Protein AF-W4RV53-F1 (afdb_monomer_lite)

pLDDT: mean 84.3, std 12.32, range [31.42, 97.44]

Radius of gyration: 18.22 Å; chains: 1; bounding box: 47×34×61 Å

InterPro domains:
  IPR035985 Ubiquitin-activating enzyme-like [SSF69572] (2-132)

Sequence (228 aa):
MARILTDKGTKKIYMYDFDRLSAENLGHHELSFNSLGLLKKQQLKLELFYRSINTSFYEKDEKSDLEVAEKSDILVVTVGNNQAFDRHAFETLKEYKKPIIWAWLSPNSILQEIVISTPQSGCLNCYYIKSKEDQELKQVHQTADKEIESYPIVNRDLCGNPHVVSQWERVVFLATQIVSILANYSKNKRFKFDYVNYYWGMDDIIPTAHVGFLDQHSSCFCRGVHHE

Structure (mmCIF, N/CA/C/O backbone):
data_AF-W4RV53-F1
#
_entry.id   AF-W4RV53-F1
#
loop_
_atom_site.group_PDB
_atom_site.id
_atom_site.type_symbol
_atom_site.label_atom_id
_atom_site.label_alt_id
_atom_site.label_comp_id
_atom_site.label_asym_id
_atom_site.label_entity_id
_atom_site.label_seq_id
_atom_site.pdbx_PDB_ins_code
_atom_site.Cartn_x
_atom_site.Cartn_y
_atom_site.Cartn_z
_atom_site.occupancy
_atom_site.B_iso_or_equiv
_atom_site.auth_seq_id
_atom_site.auth_comp_id
_atom_site.auth_asym_id
_atom_site.auth_atom_id
_atom_site.pdbx_PDB_model_num
ATOM 1 N N . MET A 1 1 ? -6.975 -3.304 -5.497 1.00 88.00 1 MET A N 1
ATOM 2 C CA . MET A 1 1 ? -7.539 -3.406 -4.127 1.00 88.00 1 MET A CA 1
ATOM 3 C C . MET A 1 1 ? -9.046 -3.151 -4.072 1.00 88.00 1 MET A C 1
ATOM 5 O O . MET A 1 1 ? -9.762 -4.067 -3.691 1.00 88.00 1 MET A O 1
ATOM 9 N N . ALA A 1 2 ? -9.542 -1.967 -4.467 1.00 87.44 2 ALA A N 1
ATOM 10 C CA . ALA A 1 2 ? -10.966 -1.601 -4.351 1.00 87.44 2 ALA A CA 1
ATOM 11 C C . ALA A 1 2 ? -11.929 -2.646 -4.951 1.00 87.44 2 ALA A C 1
ATOM 13 O O . ALA A 1 2 ? -12.878 -3.057 -4.296 1.00 87.44 2 ALA A O 1
ATOM 14 N N . ARG A 1 3 ? -11.602 -3.180 -6.134 1.00 87.06 3 ARG A N 1
ATOM 15 C CA . ARG A 1 3 ? -12.317 -4.298 -6.775 1.00 87.06 3 ARG A CA 1
ATOM 16 C C . ARG A 1 3 ? -12.506 -5.512 -5.863 1.00 87.06 3 ARG A C 1
ATOM 18 O O . ARG A 1 3 ? -13.615 -6.001 -5.704 1.00 87.06 3 ARG A O 1
ATOM 25 N N . ILE A 1 4 ? -11.428 -5.962 -5.220 1.00 89.62 4 ILE A N 1
ATOM 26 C CA . ILE A 1 4 ? -11.444 -7.126 -4.323 1.00 89.62 4 ILE A CA 1
ATOM 27 C C . ILE A 1 4 ? -12.284 -6.817 -3.072 1.00 89.62 4 ILE A C 1
ATOM 29 O O . ILE A 1 4 ? -13.038 -7.670 -2.614 1.00 89.62 4 ILE A O 1
ATOM 33 N N . LEU A 1 5 ? -12.194 -5.596 -2.531 1.00 87.69 5 LEU A N 1
ATOM 34 C CA . LEU A 1 5 ? -13.025 -5.159 -1.401 1.00 87.69 5 LEU A CA 1
ATOM 35 C C . LEU A 1 5 ? -14.520 -5.168 -1.752 1.00 87.69 5 LEU A C 1
ATOM 37 O O . LEU A 1 5 ? -15.326 -5.646 -0.950 1.00 87.69 5 LEU A O 1
ATOM 41 N N . THR A 1 6 ? -14.884 -4.683 -2.940 1.00 84.94 6 THR A N 1
ATOM 42 C CA . THR A 1 6 ? -16.256 -4.727 -3.466 1.00 84.94 6 THR A CA 1
ATOM 43 C C . THR A 1 6 ? -16.750 -6.164 -3.625 1.00 84.94 6 THR A C 1
ATOM 45 O O . THR A 1 6 ? -17.824 -6.492 -3.119 1.00 84.94 6 THR A O 1
ATOM 48 N N . ASP A 1 7 ? -15.948 -7.044 -4.233 1.00 84.44 7 ASP A N 1
ATOM 49 C CA . ASP A 1 7 ? -16.285 -8.465 -4.410 1.00 84.44 7 ASP A CA 1
ATOM 50 C C . ASP A 1 7 ? -16.455 -9.193 -3.056 1.00 84.44 7 ASP A C 1
ATOM 52 O O . ASP A 1 7 ? -17.236 -10.136 -2.935 1.00 84.44 7 ASP A O 1
ATOM 56 N N . LYS A 1 8 ? -15.758 -8.744 -2.000 1.00 82.81 8 LYS A N 1
ATOM 57 C CA . LYS A 1 8 ? -15.905 -9.252 -0.621 1.00 82.81 8 LYS A CA 1
ATOM 58 C C . LYS A 1 8 ? -17.095 -8.661 0.146 1.00 82.81 8 LYS A C 1
ATOM 60 O O . LYS A 1 8 ? -17.278 -9.007 1.313 1.00 82.81 8 LYS A O 1
ATOM 65 N N . GLY A 1 9 ? -17.901 -7.799 -0.474 1.00 79.75 9 GLY A N 1
ATOM 66 C CA . GLY A 1 9 ? -19.078 -7.200 0.160 1.00 79.75 9 GLY A CA 1
ATOM 67 C C . GLY A 1 9 ? -18.731 -6.132 1.200 1.00 79.75 9 GLY A C 1
ATOM 68 O O . GLY A 1 9 ? -19.411 -6.009 2.220 1.00 79.75 9 GLY A O 1
ATOM 69 N N . THR A 1 10 ? -17.656 -5.369 0.975 1.00 82.50 10 THR A N 1
ATOM 70 C CA . THR A 1 10 ? -17.310 -4.228 1.835 1.00 82.50 10 THR A CA 1
ATOM 71 C C . THR A 1 10 ? -18.439 -3.198 1.793 1.00 82.50 10 THR A C 1
ATOM 73 O O . THR A 1 10 ? -18.855 -2.777 0.718 1.00 82.50 10 THR A O 1
ATOM 76 N N . LYS A 1 11 ? -18.940 -2.786 2.967 1.00 79.44 11 LYS A N 1
ATOM 77 C CA . LYS A 1 11 ? -20.136 -1.929 3.080 1.00 79.44 11 LYS A CA 1
ATOM 78 C C . LYS A 1 11 ? -19.962 -0.550 2.449 1.00 79.44 11 LYS A C 1
ATOM 80 O O . LYS A 1 11 ? -20.917 -0.011 1.910 1.00 79.44 11 LYS A O 1
ATOM 85 N N . LYS A 1 12 ? -18.791 0.063 2.621 1.00 84.00 12 LYS A N 1
ATOM 86 C CA . LYS A 1 12 ? -18.468 1.399 2.109 1.00 84.00 12 LYS A CA 1
ATOM 87 C C . LYS A 1 12 ? -16.981 1.475 1.813 1.00 84.00 12 LYS A C 1
ATOM 89 O O . LYS A 1 12 ? -16.176 1.011 2.617 1.00 84.00 12 LYS A O 1
ATOM 94 N N . ILE A 1 13 ? -16.648 2.070 0.679 1.00 85.50 13 ILE A N 1
ATOM 95 C CA . ILE A 1 13 ? -15.281 2.400 0.291 1.00 85.50 13 ILE A CA 1
ATOM 96 C C . ILE A 1 13 ? -15.303 3.891 -0.030 1.00 85.50 13 ILE A C 1
ATOM 98 O O . ILE A 1 13 ? -16.132 4.335 -0.822 1.00 85.50 13 ILE A O 1
ATOM 102 N N . TYR A 1 14 ? -14.431 4.648 0.625 1.00 86.88 14 TYR A N 1
ATOM 103 C CA . TYR A 1 14 ? -14.182 6.050 0.314 1.00 86.88 14 TYR A CA 1
ATOM 104 C C . TYR A 1 14 ? -12.823 6.112 -0.372 1.00 86.88 14 TYR A C 1
ATOM 106 O O . TYR A 1 14 ? -11.847 5.611 0.187 1.00 86.88 14 TYR A O 1
ATOM 114 N N . MET A 1 15 ? -12.756 6.672 -1.577 1.00 85.50 15 MET A N 1
ATOM 115 C CA . MET A 1 15 ? -11.497 6.840 -2.294 1.00 85.50 15 MET A CA 1
ATOM 116 C C . MET A 1 15 ? -11.246 8.313 -2.584 1.00 85.50 15 MET A C 1
ATOM 118 O O . MET A 1 15 ? -12.154 9.080 -2.907 1.00 85.50 15 MET A O 1
ATOM 122 N N . TYR A 1 16 ? -9.976 8.685 -2.520 1.00 86.19 16 TYR A N 1
ATOM 123 C CA . TYR A 1 16 ? -9.487 9.944 -3.044 1.00 86.19 16 TYR A CA 1
ATOM 124 C C . TYR A 1 16 ? -8.242 9.662 -3.877 1.00 86.19 16 TYR A C 1
ATOM 126 O O . TYR A 1 16 ? -7.337 8.955 -3.447 1.00 86.19 16 TYR A O 1
ATOM 134 N N . ASP A 1 17 ? -8.258 10.173 -5.101 1.00 85.44 17 ASP A N 1
ATOM 135 C CA . ASP A 1 17 ? -7.147 10.146 -6.041 1.00 85.44 17 ASP A CA 1
ATOM 136 C C . ASP A 1 17 ? -7.365 11.322 -7.001 1.00 85.44 17 ASP A C 1
ATOM 138 O O . ASP A 1 17 ? -8.452 11.471 -7.581 1.00 85.44 17 ASP A O 1
ATOM 142 N N . PHE A 1 18 ? -6.375 12.204 -7.105 1.00 86.50 18 PHE A N 1
ATOM 143 C CA . PHE A 1 18 ? -6.425 13.357 -8.004 1.00 86.50 18 PHE A CA 1
ATOM 144 C C . PHE A 1 18 ? -5.793 13.057 -9.369 1.00 86.50 18 PHE A C 1
ATOM 146 O O . PHE A 1 18 ? -5.954 13.857 -10.297 1.00 86.50 18 PHE A O 1
ATOM 153 N N . ASP A 1 19 ? -5.116 11.916 -9.518 1.00 87.50 19 ASP A N 1
ATOM 154 C CA . ASP A 1 19 ? -4.424 11.555 -10.742 1.00 87.50 19 ASP A CA 1
ATOM 155 C C . ASP A 1 19 ? -5.397 11.166 -11.857 1.00 87.50 19 ASP A C 1
ATOM 157 O O . ASP A 1 19 ? -6.475 10.579 -11.676 1.00 87.50 19 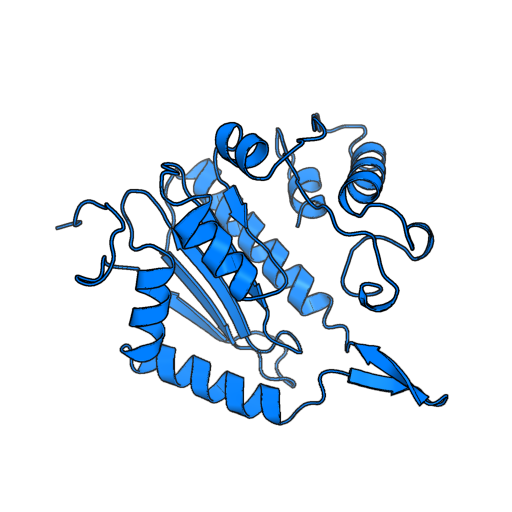ASP A O 1
ATOM 161 N N . ARG A 1 20 ? -4.958 11.463 -13.078 1.00 90.44 20 ARG A N 1
ATOM 162 C CA . ARG A 1 20 ? -5.554 10.940 -14.306 1.00 90.44 20 ARG A CA 1
ATOM 163 C C . ARG A 1 20 ? -4.811 9.685 -14.730 1.00 90.44 20 ARG A C 1
ATOM 165 O O . ARG A 1 20 ? -3.615 9.560 -14.478 1.00 90.44 20 ARG A O 1
ATOM 172 N N . LEU A 1 21 ? -5.505 8.757 -15.380 1.00 88.69 21 LEU A N 1
ATOM 173 C CA . LEU A 1 21 ? -4.850 7.579 -15.937 1.00 88.69 21 LEU A CA 1
ATOM 174 C C . LEU A 1 21 ? -3.910 8.010 -17.069 1.00 88.69 21 LEU A C 1
ATOM 176 O O . LEU A 1 21 ? -4.363 8.572 -18.069 1.00 88.69 21 LEU A O 1
ATOM 180 N N . SER A 1 22 ? -2.615 7.749 -16.909 1.00 87.12 22 SER A N 1
ATOM 181 C CA . SER A 1 22 ? -1.608 7.949 -17.952 1.00 87.12 22 SER A CA 1
ATOM 182 C C . SER A 1 22 ? -1.286 6.633 -18.666 1.00 87.12 22 SER A C 1
ATOM 184 O O . SER A 1 22 ? -1.605 5.549 -18.175 1.00 87.12 22 SER A O 1
ATOM 186 N N . ALA A 1 23 ? -0.634 6.717 -19.829 1.00 81.88 23 ALA A N 1
ATOM 187 C CA . ALA A 1 23 ? -0.186 5.535 -20.569 1.00 81.88 23 ALA A CA 1
ATOM 188 C C . ALA A 1 23 ? 0.784 4.666 -19.748 1.00 81.88 23 ALA A C 1
ATOM 190 O O . ALA A 1 23 ? 0.700 3.445 -19.793 1.00 81.88 23 ALA A O 1
ATOM 191 N N . GLU A 1 24 ? 1.630 5.293 -18.928 1.00 76.56 24 GLU A N 1
ATOM 192 C CA . GLU A 1 24 ? 2.574 4.621 -18.022 1.00 76.56 24 GLU A CA 1
ATOM 193 C C . GLU A 1 24 ? 1.875 3.788 -16.936 1.00 76.56 24 GLU A C 1
ATOM 195 O O . GLU A 1 24 ? 2.479 2.914 -16.324 1.00 76.56 24 GLU A O 1
ATOM 200 N N . ASN A 1 25 ? 0.595 4.055 -16.669 1.00 76.94 25 ASN A N 1
ATOM 201 C CA . ASN A 1 25 ? -0.194 3.314 -15.691 1.00 76.94 25 ASN A CA 1
ATOM 202 C C . ASN A 1 25 ? -0.917 2.100 -16.296 1.00 76.94 25 ASN A C 1
ATOM 204 O O . ASN A 1 25 ? -1.478 1.291 -15.548 1.00 76.94 25 ASN A O 1
ATOM 208 N N . LEU A 1 26 ? -0.933 1.962 -17.626 1.00 76.62 26 LEU A N 1
ATOM 209 C CA . LEU A 1 26 ? -1.563 0.823 -18.286 1.00 76.62 26 LEU A CA 1
ATOM 210 C C . LEU A 1 26 ? -0.814 -0.465 -17.934 1.00 76.62 26 LEU A C 1
ATOM 212 O O . LEU A 1 26 ? 0.410 -0.518 -17.960 1.00 76.62 26 LEU A O 1
ATOM 216 N N . GLY A 1 27 ? -1.561 -1.505 -17.562 1.00 72.06 27 GLY A N 1
ATOM 217 C CA . GLY A 1 27 ? -0.992 -2.767 -17.078 1.00 72.06 27 GLY A CA 1
ATOM 218 C C . GLY A 1 27 ? -0.613 -2.773 -15.592 1.00 72.06 27 GLY A C 1
ATOM 219 O O . GLY A 1 27 ? -0.317 -3.840 -15.067 1.00 72.06 27 GLY A O 1
ATOM 220 N N . HIS A 1 28 ? -0.669 -1.632 -14.895 1.00 74.62 28 HIS A N 1
ATOM 221 C CA . HIS A 1 28 ? -0.468 -1.532 -13.438 1.00 74.62 28 HIS A CA 1
ATOM 222 C C . HIS A 1 28 ? -1.750 -1.194 -12.667 1.00 74.62 28 HIS A C 1
ATOM 224 O O . HIS A 1 28 ? -1.761 -1.196 -11.436 1.00 74.62 28 HIS A O 1
ATOM 230 N N . HIS A 1 29 ? -2.840 -0.913 -13.380 1.00 79.19 29 HIS A N 1
ATOM 231 C CA . HIS A 1 29 ? -4.160 -0.630 -12.828 1.00 79.19 29 HIS A CA 1
ATOM 232 C C . HIS A 1 29 ? -5.224 -1.494 -13.514 1.00 79.19 29 HIS A C 1
ATOM 234 O O . HIS A 1 29 ? -5.051 -1.926 -14.648 1.00 79.19 29 HIS A O 1
ATOM 240 N N . GLU A 1 30 ? -6.356 -1.695 -12.831 1.00 82.81 30 GLU A N 1
ATOM 241 C CA . GLU A 1 30 ? -7.540 -2.363 -13.405 1.00 82.81 30 GLU A CA 1
ATOM 242 C C . GLU A 1 30 ? -8.168 -1.567 -14.557 1.00 82.81 30 GLU A C 1
ATOM 244 O O . GLU A 1 30 ? -8.828 -2.146 -15.415 1.00 82.81 30 GLU A O 1
ATOM 249 N N . LEU A 1 31 ? -7.964 -0.245 -14.566 1.00 87.50 31 LEU A N 1
ATOM 250 C CA . LEU A 1 31 ? -8.556 0.647 -15.554 1.00 87.50 31 LEU A CA 1
ATOM 251 C C . LEU A 1 31 ? -8.006 0.353 -16.948 1.00 87.50 31 LEU A C 1
ATOM 253 O O . LEU A 1 31 ? -6.794 0.337 -17.171 1.00 87.50 31 LEU A O 1
ATOM 257 N N . SER A 1 32 ? -8.921 0.169 -17.897 1.00 86.00 32 SER A N 1
ATOM 258 C CA . SER A 1 32 ? -8.569 -0.096 -19.292 1.00 86.00 32 SER A CA 1
ATOM 259 C C . SER A 1 32 ? -8.061 1.154 -20.026 1.00 86.00 32 SER A C 1
ATOM 261 O O . SER A 1 32 ? -8.231 2.289 -19.579 1.00 86.00 32 SER A O 1
ATOM 263 N N . PHE A 1 33 ? -7.504 0.956 -21.225 1.00 87.38 33 PHE A N 1
ATOM 264 C CA . PHE A 1 33 ? -7.058 2.045 -22.105 1.00 87.38 33 PHE A CA 1
ATOM 265 C C . PHE A 1 33 ? -8.169 3.055 -22.456 1.00 87.38 33 PHE A C 1
ATOM 267 O O . PHE A 1 33 ? -7.871 4.203 -22.774 1.00 87.38 33 PHE A O 1
ATOM 274 N N . ASN A 1 34 ? -9.447 2.668 -22.354 1.00 89.38 34 ASN A N 1
ATOM 275 C CA . ASN A 1 34 ? -10.581 3.572 -22.573 1.00 89.38 34 ASN A CA 1
ATOM 276 C C . ASN A 1 34 ? -10.647 4.709 -21.540 1.00 89.38 34 ASN A C 1
ATOM 278 O O . ASN A 1 34 ? -11.305 5.720 -21.772 1.00 89.38 34 ASN A O 1
ATOM 282 N N . SER A 1 35 ? -9.970 4.553 -20.401 1.00 91.38 35 SER A N 1
ATOM 283 C CA . SER A 1 35 ? -9.940 5.529 -19.315 1.00 91.38 35 SER A CA 1
ATOM 284 C C . SER A 1 35 ? -8.760 6.506 -19.398 1.00 91.38 35 SER A C 1
ATOM 286 O O . SER A 1 35 ? -8.592 7.326 -18.494 1.00 91.38 35 SER A O 1
ATOM 288 N N . LEU A 1 36 ? -7.935 6.442 -20.453 1.00 91.88 36 LEU A N 1
ATOM 289 C CA . LEU A 1 36 ? -6.778 7.326 -20.625 1.00 91.88 36 LEU A CA 1
ATOM 290 C C . LEU A 1 36 ? -7.171 8.809 -20.573 1.00 91.88 36 LEU A C 1
ATOM 292 O O . LEU A 1 36 ? -8.130 9.248 -21.203 1.00 91.88 36 LEU A O 1
ATOM 296 N N . GLY A 1 37 ? -6.416 9.594 -19.800 1.00 90.75 37 GLY A N 1
ATOM 297 C CA . GLY A 1 37 ? -6.660 11.023 -19.590 1.00 90.75 37 GLY A CA 1
ATOM 298 C C . GLY A 1 37 ? -7.839 11.346 -18.663 1.00 90.75 37 GLY A C 1
ATOM 299 O O . GLY A 1 37 ? -8.037 12.513 -18.310 1.00 90.75 37 GLY A O 1
ATOM 300 N N . LEU A 1 38 ? -8.607 10.351 -18.214 1.00 92.69 38 LEU A N 1
ATOM 301 C CA . LEU A 1 38 ? -9.714 10.527 -17.273 1.00 92.69 38 LEU A CA 1
ATOM 302 C C . LEU A 1 38 ? -9.239 10.350 -15.827 1.00 92.69 38 LEU A C 1
ATOM 304 O O . LEU A 1 38 ? -8.226 9.706 -15.562 1.00 92.69 38 LEU A O 1
ATOM 308 N N . LEU A 1 39 ? -9.972 10.940 -14.878 1.00 90.25 39 LEU A N 1
ATOM 309 C CA . LEU A 1 39 ? -9.666 10.822 -13.450 1.00 90.25 39 LEU A CA 1
ATOM 310 C C . LEU A 1 39 ? -9.819 9.369 -12.991 1.00 90.25 39 LEU A C 1
ATOM 312 O O . LEU A 1 39 ? -10.905 8.794 -13.127 1.00 90.25 39 LEU A O 1
ATOM 316 N N . LYS A 1 40 ? -8.755 8.801 -12.405 1.00 89.56 40 LYS A N 1
ATOM 317 C CA . LYS A 1 40 ? -8.703 7.385 -12.006 1.00 89.56 40 LYS A CA 1
ATOM 318 C C . LYS A 1 40 ? -9.856 7.026 -11.076 1.00 89.56 40 LYS A C 1
ATOM 320 O O . LYS A 1 40 ? -10.589 6.079 -11.354 1.00 89.56 40 LYS A O 1
ATOM 325 N N . LYS A 1 41 ? -10.083 7.831 -10.030 1.00 86.50 41 LYS A N 1
ATOM 326 C CA . LYS A 1 41 ? -11.174 7.599 -9.068 1.00 86.50 41 LYS A CA 1
ATOM 327 C C . LYS A 1 41 ? -12.553 7.530 -9.725 1.00 86.50 41 LYS A C 1
ATOM 329 O O . LYS A 1 41 ? -13.351 6.665 -9.387 1.00 86.50 41 LYS A O 1
ATOM 334 N N . GLN A 1 42 ? -12.829 8.405 -10.696 1.00 86.94 42 GLN A N 1
ATOM 335 C CA . GLN A 1 42 ? -14.144 8.485 -11.336 1.00 86.94 42 GLN A CA 1
ATOM 336 C C . GLN A 1 42 ? -14.391 7.282 -12.242 1.00 86.94 42 GLN A C 1
ATOM 338 O O . GLN A 1 42 ? -15.489 6.732 -12.250 1.00 86.94 42 GLN A O 1
ATOM 343 N N . GLN A 1 43 ? -13.366 6.855 -12.980 1.00 89.38 43 GLN A N 1
ATOM 344 C CA . GLN A 1 43 ? -13.462 5.681 -13.843 1.00 89.38 43 GLN A CA 1
ATOM 345 C C . GLN A 1 43 ? -13.566 4.397 -13.026 1.00 89.38 43 GLN A C 1
ATOM 347 O O . GLN A 1 43 ? -14.454 3.586 -13.277 1.00 89.38 43 GLN A O 1
ATOM 352 N N . LEU A 1 44 ? -12.752 4.267 -11.976 1.00 87.94 44 LEU A N 1
ATOM 353 C CA . LEU A 1 44 ? -12.806 3.113 -11.084 1.00 87.94 44 LEU A CA 1
ATOM 354 C C . LEU A 1 44 ? -14.174 3.010 -10.414 1.00 87.94 44 LEU A C 1
ATOM 356 O O . LEU A 1 44 ? -14.754 1.932 -10.362 1.00 87.94 44 LEU A O 1
ATOM 360 N N . LYS A 1 45 ? -14.737 4.134 -9.966 1.00 85.00 45 LYS A N 1
ATOM 361 C CA . LYS A 1 45 ? -16.093 4.187 -9.419 1.00 85.00 45 LYS A CA 1
ATOM 362 C C . LYS A 1 45 ? -17.139 3.645 -10.393 1.00 85.00 45 LYS A C 1
ATOM 364 O O . LYS A 1 45 ? -17.992 2.861 -9.984 1.00 85.00 45 LYS A O 1
ATOM 369 N N . LEU A 1 46 ? -17.094 4.064 -11.658 1.00 85.75 46 LEU A N 1
ATOM 370 C CA . LEU A 1 46 ? -18.032 3.590 -12.679 1.00 85.75 46 LEU A CA 1
ATOM 371 C C . LEU A 1 46 ? -17.879 2.083 -12.911 1.00 85.75 46 LEU A C 1
ATOM 373 O O . LEU A 1 46 ? -18.877 1.364 -12.889 1.00 85.75 46 LEU A O 1
ATOM 377 N N . GLU A 1 47 ? -16.647 1.59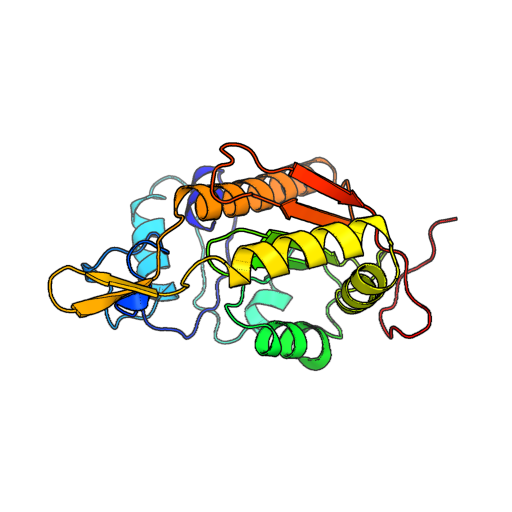4 -13.068 1.00 86.62 47 GLU A N 1
ATOM 378 C CA . GLU A 1 47 ? -16.375 0.162 -13.235 1.00 86.62 47 GLU A CA 1
ATOM 379 C C . GLU A 1 47 ? -16.870 -0.663 -12.039 1.00 86.62 47 GLU A C 1
ATOM 381 O O . GLU A 1 47 ? -17.512 -1.702 -12.215 1.00 86.62 47 GLU A O 1
ATOM 386 N N . LEU A 1 48 ? -16.623 -0.185 -10.815 1.00 83.88 48 LEU A N 1
ATOM 387 C CA . LEU A 1 48 ? -17.087 -0.846 -9.599 1.00 83.88 48 LEU A CA 1
ATOM 388 C C . LEU A 1 48 ? -18.612 -0.844 -9.504 1.00 83.88 48 LEU A C 1
ATOM 390 O O . LEU A 1 48 ? -19.166 -1.888 -9.184 1.00 83.88 48 LEU A O 1
ATOM 394 N N . PHE A 1 49 ? -19.284 0.264 -9.832 1.00 79.75 49 PHE A N 1
ATOM 395 C CA . PHE A 1 49 ? -20.747 0.366 -9.806 1.00 79.75 49 PHE A CA 1
ATOM 396 C C . PHE A 1 49 ? -21.422 -0.661 -10.725 1.00 79.75 49 PHE A C 1
ATOM 398 O O . PHE A 1 49 ? -22.350 -1.355 -10.308 1.00 79.75 49 PHE A O 1
ATOM 405 N N . TYR A 1 50 ? -20.936 -0.809 -11.961 1.00 78.75 50 TYR A N 1
ATOM 406 C CA . TYR A 1 50 ? -21.488 -1.794 -12.899 1.00 78.75 50 TYR A CA 1
ATOM 407 C C . TYR A 1 50 ? -21.192 -3.237 -12.488 1.00 78.75 50 TYR A C 1
ATOM 409 O O . TYR A 1 50 ? -21.978 -4.140 -12.770 1.00 78.75 50 TYR A O 1
ATOM 417 N N . ARG A 1 51 ? -20.080 -3.466 -11.788 1.00 74.31 51 ARG A N 1
ATOM 418 C CA . ARG A 1 51 ? -19.730 -4.778 -11.237 1.00 74.31 51 ARG A CA 1
ATOM 419 C C . ARG A 1 51 ? -20.519 -5.104 -9.965 1.00 74.31 51 ARG A C 1
ATOM 421 O O . ARG A 1 51 ? -20.788 -6.269 -9.688 1.00 74.31 51 ARG A O 1
ATOM 428 N N . SER A 1 52 ? -20.910 -4.083 -9.207 1.00 69.19 52 SER A N 1
ATOM 429 C CA . SER A 1 52 ? -21.526 -4.181 -7.885 1.00 69.19 52 SER A CA 1
ATOM 430 C C . SER A 1 52 ? -23.051 -4.073 -7.903 1.00 69.19 52 SER A C 1
ATOM 432 O O . SER A 1 52 ? -23.617 -3.696 -6.883 1.00 69.19 52 SER A O 1
ATOM 434 N N . ILE A 1 53 ? -23.746 -4.395 -9.003 1.00 57.44 53 ILE A N 1
ATOM 435 C CA . ILE A 1 53 ? -25.221 -4.260 -9.114 1.00 57.44 53 ILE A CA 1
ATOM 436 C C . ILE A 1 53 ? -25.976 -4.923 -7.929 1.00 57.44 53 ILE A C 1
ATOM 438 O O . ILE A 1 53 ? -27.093 -4.520 -7.615 1.00 57.44 53 ILE A O 1
ATOM 442 N N . ASN A 1 54 ? -25.339 -5.856 -7.202 1.00 52.03 54 ASN A N 1
ATOM 443 C CA . ASN A 1 54 ? -25.876 -6.530 -6.011 1.00 52.03 54 ASN A CA 1
ATOM 444 C C . ASN A 1 54 ? -25.215 -6.172 -4.659 1.00 52.03 54 ASN A C 1
ATOM 446 O O . ASN A 1 54 ? -25.621 -6.717 -3.632 1.00 52.03 54 ASN A O 1
ATOM 450 N N . THR A 1 55 ? -24.206 -5.300 -4.607 1.00 49.91 55 THR A N 1
ATOM 451 C CA . THR A 1 55 ? -23.559 -4.875 -3.355 1.00 49.91 55 THR A CA 1
ATOM 452 C C . THR A 1 55 ? -23.728 -3.375 -3.159 1.00 49.91 55 THR A C 1
ATOM 454 O O . THR A 1 55 ? -23.573 -2.580 -4.080 1.00 49.91 55 THR A O 1
ATOM 457 N N . SER A 1 56 ? -24.096 -2.978 -1.942 1.00 46.78 56 SER A N 1
ATOM 458 C CA . SER A 1 56 ? -24.368 -1.595 -1.547 1.00 46.78 56 SER A CA 1
ATOM 459 C C . SER A 1 56 ? -23.078 -0.769 -1.512 1.00 46.78 56 SER A C 1
ATOM 461 O O . SER A 1 56 ? -22.572 -0.410 -0.456 1.00 46.78 56 SER A O 1
ATOM 463 N N . PHE A 1 57 ? -22.526 -0.479 -2.687 1.00 52.59 57 PHE A N 1
ATOM 464 C CA . PHE A 1 57 ? -21.409 0.429 -2.869 1.00 52.59 57 PHE A CA 1
ATOM 465 C C . PHE A 1 57 ? -21.939 1.864 -2.843 1.00 52.59 57 PHE A C 1
ATOM 467 O O . PHE A 1 57 ? -22.526 2.355 -3.806 1.00 52.59 57 PHE A O 1
ATOM 474 N N . TYR A 1 58 ? -21.756 2.537 -1.709 1.00 51.22 58 TYR A N 1
ATOM 475 C CA . TYR A 1 58 ? -22.034 3.962 -1.580 1.00 51.22 58 TYR A CA 1
ATOM 476 C C . TYR A 1 58 ? -20.720 4.708 -1.417 1.00 51.22 58 TYR A C 1
ATOM 478 O O . TYR A 1 58 ? -20.126 4.697 -0.340 1.00 51.22 58 TYR A O 1
ATOM 486 N N . GLU A 1 59 ? -20.302 5.374 -2.488 1.00 54.66 59 GLU A N 1
ATOM 487 C CA . GLU A 1 59 ? -19.152 6.268 -2.484 1.00 54.66 59 GLU A CA 1
ATOM 488 C C . GLU A 1 59 ? -19.602 7.697 -2.801 1.00 54.66 59 GLU A C 1
ATOM 490 O O . GLU A 1 59 ? -20.203 7.981 -3.849 1.00 54.66 59 GLU A O 1
ATOM 495 N N . LYS A 1 60 ? -19.280 8.608 -1.883 1.00 52.81 60 LYS A N 1
ATOM 496 C CA . LYS A 1 60 ? -19.370 10.048 -2.100 1.00 52.81 60 LYS A CA 1
ATOM 497 C C . LYS A 1 60 ? -18.020 10.503 -2.660 1.00 52.81 60 LYS A C 1
ATOM 499 O O . LYS A 1 60 ? -16.991 10.001 -2.237 1.00 52.81 60 LYS A O 1
ATOM 504 N N . ASP A 1 61 ? -18.040 11.373 -3.667 1.00 60.88 61 ASP A N 1
ATOM 505 C CA . ASP A 1 61 ? -16.816 11.904 -4.276 1.00 60.88 61 ASP A CA 1
ATOM 506 C C . ASP A 1 61 ? -16.171 12.864 -3.265 1.00 60.88 61 ASP A C 1
ATOM 508 O O . ASP A 1 61 ? -16.590 14.018 -3.135 1.00 60.88 61 ASP A O 1
ATOM 512 N N . GLU A 1 62 ? -15.255 12.332 -2.458 1.00 64.75 62 GLU A N 1
ATOM 513 C CA . GLU A 1 62 ? -14.588 13.075 -1.394 1.00 64.75 62 GLU A CA 1
ATOM 514 C C . GLU A 1 62 ? -13.658 14.122 -2.019 1.00 64.75 62 GLU A C 1
ATOM 516 O O . GLU A 1 62 ? -12.994 13.884 -3.039 1.00 64.75 62 GLU A O 1
ATOM 521 N N . LYS A 1 63 ? -13.647 15.320 -1.432 1.00 70.94 63 LYS A N 1
ATOM 522 C CA . LYS A 1 63 ? -12.901 16.459 -1.987 1.00 70.94 63 LYS A CA 1
ATOM 523 C C . LYS A 1 63 ? -11.452 16.513 -1.513 1.00 70.94 63 LYS A C 1
ATOM 525 O O . LYS A 1 63 ? -10.678 17.271 -2.092 1.00 70.94 63 LYS A O 1
ATOM 530 N N . SER A 1 64 ? -11.092 15.749 -0.482 1.00 81.06 64 SER A N 1
ATOM 531 C CA . SER A 1 64 ? -9.746 15.727 0.092 1.00 81.06 64 SER A CA 1
ATOM 532 C C . SER A 1 64 ? -9.434 14.418 0.824 1.00 81.06 64 SER A C 1
ATOM 534 O O . SER A 1 64 ? -10.340 13.699 1.251 1.00 81.06 64 SER A O 1
ATOM 536 N N . ASP A 1 65 ? -8.140 14.163 1.041 1.00 81.00 65 ASP A N 1
ATOM 537 C CA . ASP A 1 65 ? -7.638 13.061 1.876 1.00 81.00 65 ASP A CA 1
ATOM 538 C C . ASP A 1 65 ? -8.198 13.091 3.307 1.00 81.00 65 ASP A C 1
ATOM 540 O O . ASP A 1 65 ? -8.485 12.049 3.896 1.00 81.00 65 ASP A O 1
ATOM 544 N N . LEU A 1 66 ? -8.392 14.290 3.870 1.00 82.12 66 LEU A N 1
ATOM 545 C CA . LEU A 1 66 ? -8.932 14.470 5.222 1.00 82.12 66 LEU A CA 1
ATOM 546 C C . LEU A 1 66 ? -10.391 14.008 5.320 1.00 82.12 66 LEU A C 1
ATOM 548 O O . LEU A 1 66 ? -10.752 13.341 6.288 1.00 82.12 66 LEU A O 1
ATOM 552 N N . GLU A 1 67 ? -11.213 14.303 4.307 1.00 83.50 67 GLU A N 1
ATOM 553 C CA . GLU A 1 67 ? -12.627 13.900 4.287 1.00 83.50 67 GLU A CA 1
ATOM 554 C C . GLU A 1 67 ? -12.757 12.361 4.259 1.00 83.50 67 GLU A C 1
ATOM 556 O O . GLU A 1 67 ? -13.554 11.778 5.005 1.00 83.50 67 GLU A O 1
ATOM 561 N N . VAL A 1 68 ? -11.893 11.692 3.479 1.00 85.62 68 VAL A N 1
ATOM 562 C CA . VAL A 1 68 ? -11.758 10.224 3.470 1.00 85.62 68 VAL A CA 1
ATOM 563 C C . VAL A 1 68 ? -11.333 9.707 4.842 1.00 85.62 68 VAL A C 1
ATOM 565 O O . VAL A 1 68 ? -11.948 8.773 5.367 1.00 85.62 68 VAL A O 1
ATOM 568 N N . ALA A 1 69 ? -10.290 10.294 5.432 1.00 85.50 69 ALA A N 1
ATOM 569 C CA . ALA A 1 69 ? -9.739 9.848 6.706 1.00 85.50 69 ALA A CA 1
ATOM 570 C C . ALA A 1 69 ? -10.793 9.903 7.824 1.00 85.50 69 ALA A C 1
ATOM 572 O O . ALA A 1 69 ? -11.008 8.905 8.522 1.00 85.50 69 ALA A O 1
ATOM 573 N N . GLU A 1 70 ? -11.501 11.027 7.964 1.00 86.00 70 GLU A N 1
ATOM 574 C CA . GLU A 1 70 ? -12.526 11.239 8.994 1.00 86.00 70 GLU A CA 1
ATOM 575 C C . GLU A 1 70 ? -13.640 10.182 8.949 1.00 86.00 70 GLU A C 1
ATOM 577 O O . GLU A 1 70 ? -14.041 9.640 9.990 1.00 86.00 70 GLU A O 1
ATOM 582 N N . LYS A 1 71 ? -14.112 9.843 7.744 1.00 85.88 71 LYS A N 1
ATOM 583 C CA . LYS A 1 71 ? -15.227 8.908 7.521 1.00 85.88 71 LYS A CA 1
ATOM 584 C C . LYS A 1 71 ? -14.835 7.436 7.574 1.00 85.88 71 LYS A C 1
ATOM 586 O O . LYS A 1 71 ? -15.710 6.587 7.749 1.00 85.88 71 LYS A O 1
ATOM 591 N N . SER A 1 72 ? -13.556 7.127 7.406 1.00 88.56 72 SER A N 1
ATOM 592 C CA . SER A 1 72 ? -13.068 5.749 7.338 1.00 88.56 72 SER A CA 1
ATOM 593 C C . SER A 1 72 ? -12.887 5.153 8.731 1.00 88.56 72 SER A C 1
ATOM 595 O O . SER A 1 72 ? -12.409 5.833 9.636 1.00 88.56 72 SER A O 1
ATOM 597 N N . ASP A 1 73 ? -13.261 3.886 8.923 1.00 89.94 73 ASP A N 1
ATOM 598 C CA . ASP A 1 73 ? -12.969 3.141 10.161 1.00 89.94 73 ASP A CA 1
ATOM 599 C C . ASP A 1 73 ? -11.502 2.690 10.216 1.00 89.94 73 ASP A C 1
ATOM 601 O O . ASP A 1 73 ? -10.896 2.631 11.284 1.00 89.94 73 ASP A O 1
ATOM 605 N N . ILE A 1 74 ? -10.947 2.372 9.045 1.00 91.88 74 ILE A N 1
ATOM 606 C CA . ILE A 1 74 ? -9.547 2.024 8.805 1.00 91.88 74 ILE A CA 1
ATOM 607 C C . ILE A 1 74 ? -9.147 2.742 7.527 1.00 91.88 74 ILE A C 1
ATOM 609 O O . ILE A 1 74 ? -9.857 2.644 6.523 1.00 91.88 74 ILE A O 1
ATOM 613 N N . LEU A 1 75 ? -8.023 3.443 7.563 1.00 93.75 75 LEU A N 1
ATOM 614 C CA . LEU A 1 75 ? -7.475 4.115 6.397 1.00 93.75 75 LEU A CA 1
ATOM 615 C C . LEU A 1 75 ? -6.429 3.219 5.731 1.00 93.75 75 LEU A C 1
ATOM 617 O O . LEU A 1 75 ? -5.606 2.616 6.415 1.00 93.75 75 LEU A O 1
ATOM 621 N N . VAL A 1 76 ? -6.445 3.138 4.402 1.00 93.94 76 VAL A N 1
ATOM 622 C CA . VAL A 1 76 ? -5.368 2.511 3.629 1.00 93.94 76 VAL A CA 1
ATOM 623 C C . VAL A 1 76 ? -4.730 3.584 2.764 1.00 93.94 76 VAL A C 1
ATOM 625 O O . VAL A 1 76 ? -5.422 4.218 1.971 1.00 93.94 76 VAL A O 1
ATOM 628 N N . VAL A 1 77 ? -3.424 3.780 2.918 1.00 92.88 77 VAL A N 1
ATOM 629 C CA . VAL A 1 77 ? -2.646 4.769 2.175 1.00 92.88 77 VAL A CA 1
ATOM 630 C C . VAL A 1 77 ? -1.705 4.034 1.229 1.00 92.88 77 VAL A C 1
ATOM 632 O O . VAL A 1 77 ? -0.802 3.320 1.665 1.00 92.88 77 VAL A O 1
ATOM 635 N N . THR A 1 78 ? -1.926 4.220 -0.071 1.00 89.19 78 THR A N 1
ATOM 636 C CA . THR A 1 78 ? -1.086 3.689 -1.151 1.00 89.19 78 THR A CA 1
ATOM 637 C C . THR A 1 78 ? -0.740 4.831 -2.096 1.00 89.19 78 THR A C 1
ATOM 639 O O . THR A 1 78 ? -1.551 5.185 -2.952 1.00 89.19 78 THR A O 1
ATOM 642 N N . VAL A 1 79 ? 0.436 5.436 -1.930 1.00 80.38 79 VAL A N 1
ATOM 643 C CA . VAL A 1 79 ? 0.913 6.528 -2.791 1.00 80.38 79 VAL A CA 1
ATOM 644 C C . VAL A 1 79 ? 2.163 6.101 -3.555 1.00 80.38 79 VAL A C 1
ATOM 646 O O . VAL A 1 79 ? 2.924 5.255 -3.100 1.00 80.38 79 VAL A O 1
ATOM 649 N N . GLY A 1 80 ? 2.362 6.662 -4.748 1.00 71.75 80 GLY A N 1
ATOM 650 C CA . GLY A 1 80 ? 3.436 6.244 -5.658 1.00 71.75 80 GLY A CA 1
ATOM 651 C C . GLY A 1 80 ? 4.820 6.826 -5.355 1.00 71.75 80 GLY A C 1
ATOM 652 O O . GLY A 1 80 ? 5.752 6.560 -6.107 1.00 71.75 80 GLY A O 1
ATOM 653 N N . ASN A 1 81 ? 4.975 7.653 -4.315 1.00 73.88 81 ASN A N 1
ATOM 654 C CA . ASN A 1 81 ? 6.273 8.219 -3.951 1.00 73.88 81 ASN A CA 1
ATOM 655 C C . ASN A 1 81 ? 6.434 8.391 -2.431 1.00 73.88 81 ASN A C 1
ATOM 657 O O . ASN A 1 81 ? 5.472 8.677 -1.715 1.00 73.88 81 ASN A O 1
ATOM 661 N N . ASN A 1 82 ? 7.673 8.255 -1.951 1.00 73.94 82 ASN A N 1
ATOM 662 C CA . ASN A 1 82 ? 8.000 8.309 -0.521 1.00 73.94 82 ASN A CA 1
ATOM 663 C C . ASN A 1 82 ? 7.710 9.685 0.101 1.00 73.94 82 ASN A C 1
ATOM 665 O O . ASN A 1 82 ? 7.263 9.767 1.238 1.00 73.94 82 ASN A O 1
ATOM 669 N N . GLN A 1 83 ? 7.874 10.776 -0.656 1.00 78.44 83 GLN A N 1
ATOM 670 C CA . GLN A 1 83 ? 7.596 12.130 -0.154 1.00 78.44 83 GLN A CA 1
ATOM 671 C C . GLN A 1 83 ? 6.111 12.339 0.177 1.00 78.44 83 GLN A C 1
ATOM 673 O O . GLN A 1 83 ? 5.775 13.065 1.111 1.00 78.44 83 GLN A O 1
ATOM 678 N N . ALA A 1 84 ? 5.211 11.711 -0.578 1.00 77.12 84 ALA A N 1
ATOM 679 C CA . ALA A 1 84 ? 3.780 11.737 -0.322 1.00 77.12 84 ALA A CA 1
ATOM 680 C C . ALA A 1 84 ? 3.438 10.916 0.926 1.00 77.12 84 ALA A C 1
ATOM 682 O O . ALA A 1 84 ? 2.609 11.361 1.718 1.00 77.12 84 ALA A O 1
ATOM 683 N N . PHE A 1 85 ? 4.109 9.778 1.150 1.00 81.19 85 PHE A N 1
ATOM 684 C CA . PHE A 1 85 ? 3.979 9.030 2.404 1.00 81.19 85 PHE A CA 1
ATOM 685 C C . PHE A 1 85 ? 4.380 9.887 3.597 1.00 81.19 85 PHE A C 1
ATOM 687 O O . PHE A 1 85 ? 3.602 10.006 4.541 1.00 81.19 85 PHE A O 1
ATOM 694 N N . ASP A 1 86 ? 5.537 10.539 3.521 1.00 81.06 86 ASP A N 1
ATOM 695 C CA . ASP A 1 86 ? 6.045 11.387 4.597 1.00 81.06 86 ASP A CA 1
ATOM 696 C C . ASP A 1 86 ? 5.112 12.574 4.859 1.00 81.06 86 ASP A C 1
ATOM 698 O O . ASP A 1 86 ? 4.758 12.848 6.006 1.00 81.06 86 ASP A O 1
ATOM 702 N N . ARG A 1 87 ? 4.622 13.235 3.803 1.00 82.44 87 ARG A N 1
ATOM 703 C CA . ARG A 1 87 ? 3.637 14.317 3.931 1.00 82.44 87 ARG A CA 1
ATOM 704 C C . ARG A 1 87 ? 2.365 13.836 4.627 1.00 82.44 87 ARG A C 1
ATOM 706 O O . ARG A 1 87 ? 1.890 14.473 5.568 1.00 82.44 87 ARG A O 1
ATOM 713 N N . HIS A 1 88 ? 1.808 12.704 4.203 1.00 81.44 88 HIS A N 1
ATOM 714 C CA . HIS A 1 88 ? 0.606 12.175 4.834 1.00 81.44 88 HIS A CA 1
ATOM 715 C C . HIS A 1 88 ? 0.863 11.751 6.282 1.00 81.44 88 HIS A C 1
ATOM 717 O O . HIS A 1 88 ? 0.071 12.101 7.152 1.00 81.44 88 HIS A O 1
ATOM 723 N N . ALA A 1 89 ? 1.964 11.057 6.565 1.00 79.44 89 ALA A N 1
ATOM 724 C CA . ALA A 1 89 ? 2.293 10.565 7.899 1.00 79.44 89 ALA A CA 1
ATOM 725 C C . ALA A 1 89 ? 2.615 11.685 8.897 1.00 79.44 89 ALA A C 1
ATOM 727 O O . ALA A 1 89 ? 2.209 11.604 10.058 1.00 79.44 89 ALA A O 1
ATOM 728 N N . PHE A 1 90 ? 3.324 12.729 8.463 1.00 79.06 90 PHE A N 1
ATOM 729 C CA . PHE A 1 90 ? 3.883 13.742 9.363 1.00 79.06 90 PHE A CA 1
ATOM 730 C C . PHE A 1 90 ? 3.143 15.079 9.347 1.00 79.06 90 PHE A C 1
ATOM 732 O O . PHE A 1 90 ? 3.287 15.849 10.299 1.00 79.06 90 PHE A O 1
ATOM 739 N N . GLU A 1 91 ? 2.309 15.332 8.337 1.00 80.31 91 GLU A N 1
ATOM 740 C CA . GLU A 1 91 ? 1.526 16.566 8.228 1.00 80.31 91 GLU A CA 1
ATOM 741 C C . GLU A 1 91 ? 0.020 16.283 8.247 1.00 80.31 91 GLU A C 1
ATOM 743 O O . GLU A 1 91 ? -0.676 16.748 9.147 1.00 80.31 91 GLU A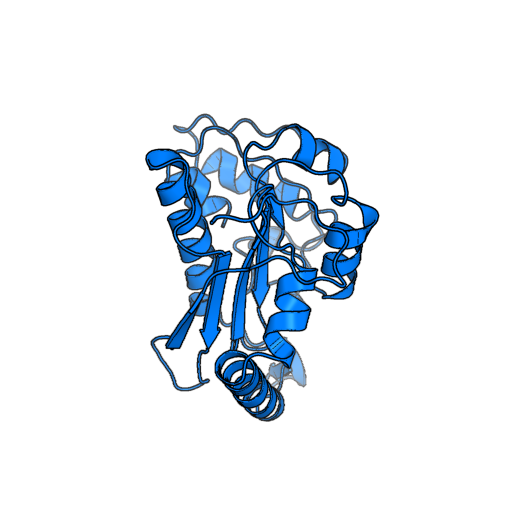 O 1
ATOM 748 N N . THR A 1 92 ? -0.499 15.499 7.294 1.00 78.44 92 THR A N 1
ATOM 749 C CA . THR A 1 92 ? -1.958 15.350 7.098 1.00 78.44 92 THR A CA 1
ATOM 750 C C . THR A 1 92 ? -2.632 14.474 8.155 1.00 78.44 92 THR A C 1
ATOM 752 O O . THR A 1 92 ? -3.716 14.798 8.631 1.00 78.44 92 THR A O 1
ATOM 755 N N . LEU A 1 93 ? -2.011 13.353 8.521 1.00 82.06 93 LEU A N 1
ATOM 756 C CA . LEU A 1 93 ? -2.597 12.311 9.373 1.00 82.06 93 LEU A CA 1
ATOM 757 C C . LEU A 1 93 ? -1.954 12.260 10.762 1.00 82.06 93 LEU A C 1
ATOM 759 O O . LEU A 1 93 ? -2.191 11.322 11.520 1.00 82.06 93 LEU A O 1
ATOM 763 N N . LYS A 1 94 ? -1.174 13.282 11.132 1.00 76.44 94 LYS A N 1
ATOM 764 C CA . LYS A 1 94 ? -0.452 13.343 12.411 1.00 76.44 94 LYS A CA 1
ATOM 765 C C . LYS A 1 94 ? -1.368 13.194 13.632 1.00 76.44 94 LYS A C 1
ATOM 767 O O . LYS A 1 94 ? -0.979 12.593 14.629 1.00 76.44 94 LYS A O 1
ATOM 772 N N . GLU A 1 95 ? -2.575 13.751 13.562 1.00 76.50 95 GLU A N 1
ATOM 773 C CA . GLU A 1 95 ? -3.571 13.685 14.642 1.00 76.50 95 GLU A CA 1
ATOM 774 C C . GLU A 1 95 ? -4.612 12.577 14.440 1.00 76.50 95 GLU A C 1
ATOM 776 O O . GLU A 1 95 ? -5.567 12.466 15.214 1.00 76.50 95 GLU A O 1
ATOM 781 N N . TYR A 1 96 ? -4.446 11.746 13.409 1.00 81.69 96 TYR A N 1
ATOM 782 C CA . TYR A 1 96 ? -5.374 10.671 13.106 1.00 81.69 96 TYR A CA 1
ATOM 783 C C . TYR A 1 96 ? -5.295 9.564 14.164 1.00 81.69 96 TYR A C 1
ATOM 785 O O . TYR A 1 96 ? -4.220 9.076 14.502 1.00 81.69 96 TYR A O 1
ATOM 793 N N . LYS A 1 97 ? -6.453 9.163 14.702 1.00 83.69 97 LYS A N 1
ATOM 794 C CA . LYS A 1 97 ? -6.551 8.237 15.850 1.00 83.69 97 LYS A CA 1
ATOM 795 C C . LYS A 1 97 ? -7.149 6.876 15.508 1.00 83.69 97 LYS A C 1
ATOM 797 O O . LYS A 1 97 ? -7.490 6.121 16.415 1.00 83.69 97 LYS A O 1
ATOM 802 N N . LYS A 1 98 ? -7.346 6.570 14.229 1.00 90.69 98 LYS A N 1
ATOM 803 C CA . LYS A 1 98 ? -7.832 5.255 13.792 1.00 90.69 98 LYS A CA 1
ATOM 804 C C . LYS A 1 98 ? -6.693 4.495 13.110 1.00 90.69 98 LYS A C 1
ATOM 806 O O . LYS A 1 98 ? -5.698 5.119 12.743 1.00 90.69 98 LYS A O 1
ATOM 811 N N . PRO A 1 99 ? -6.804 3.168 12.952 1.00 93.12 99 PRO A N 1
ATOM 812 C CA . PRO A 1 99 ? -5.773 2.399 12.275 1.00 93.12 99 PRO A CA 1
ATOM 813 C C . PRO A 1 99 ? -5.503 2.886 10.849 1.00 93.12 99 PRO A C 1
ATOM 815 O O . PRO A 1 99 ? -6.440 3.139 10.086 1.00 93.12 99 PRO A O 1
ATOM 818 N N . ILE A 1 100 ? -4.222 2.958 10.493 1.00 94.19 100 ILE A N 1
ATOM 819 C CA . ILE A 1 100 ? -3.743 3.254 9.142 1.00 94.19 100 ILE A CA 1
ATOM 820 C C . ILE A 1 100 ? -2.918 2.066 8.654 1.00 94.19 100 ILE A C 1
ATOM 822 O O . ILE A 1 100 ? -2.025 1.602 9.359 1.00 94.19 100 ILE A O 1
ATOM 826 N N . ILE A 1 101 ? -3.203 1.598 7.444 1.00 95.75 101 ILE A N 1
ATOM 827 C CA . ILE A 1 101 ? -2.369 0.655 6.704 1.00 95.75 101 ILE A CA 1
ATOM 828 C C . ILE A 1 101 ? -1.627 1.447 5.629 1.00 95.75 101 ILE A C 1
ATOM 830 O O . ILE A 1 101 ? -2.231 1.907 4.662 1.00 95.75 101 ILE A O 1
ATOM 834 N N . TRP A 1 102 ? -0.325 1.601 5.797 1.00 95.12 102 TRP A N 1
ATOM 835 C CA . TRP A 1 102 ? 0.591 2.133 4.797 1.00 95.12 102 TRP A CA 1
ATOM 836 C C . TRP A 1 102 ? 1.065 0.972 3.936 1.00 95.12 102 TRP A C 1
ATOM 838 O O . TRP A 1 102 ? 1.535 -0.023 4.483 1.00 95.12 102 TRP A O 1
ATOM 848 N N . ALA A 1 103 ? 0.927 1.061 2.618 1.00 94.88 103 ALA A N 1
ATOM 849 C CA . ALA A 1 103 ? 1.412 0.001 1.746 1.00 94.88 103 ALA A CA 1
ATOM 850 C C . ALA A 1 103 ? 2.032 0.551 0.468 1.00 94.88 103 ALA A C 1
ATOM 852 O O . ALA A 1 103 ? 1.426 1.379 -0.217 1.00 94.88 103 ALA A O 1
ATOM 853 N N . TRP A 1 104 ? 3.220 0.060 0.132 1.00 92.62 104 TRP A N 1
ATOM 854 C CA . TRP A 1 104 ? 3.946 0.470 -1.064 1.00 92.62 104 TRP A CA 1
ATOM 855 C C . TRP A 1 104 ? 4.741 -0.679 -1.676 1.00 92.62 104 TRP A C 1
ATOM 857 O O . TRP A 1 104 ? 4.859 -1.771 -1.118 1.00 92.62 104 TRP A O 1
ATOM 867 N N . LEU A 1 105 ? 5.227 -0.422 -2.885 1.00 90.31 105 LEU A N 1
ATOM 868 C CA . LEU A 1 105 ? 5.948 -1.359 -3.731 1.00 90.31 105 LEU A CA 1
ATOM 869 C C . LEU A 1 105 ? 7.231 -0.684 -4.198 1.00 90.31 105 LEU A C 1
ATOM 871 O O . LEU A 1 105 ? 7.199 0.475 -4.615 1.00 90.31 105 LEU A O 1
ATOM 875 N N . SER A 1 106 ? 8.336 -1.416 -4.175 1.00 90.12 106 SER A N 1
ATOM 876 C CA . SER A 1 106 ? 9.557 -1.003 -4.852 1.00 90.12 106 SER A CA 1
ATOM 877 C C . SER A 1 106 ? 9.448 -1.225 -6.372 1.00 90.12 106 SER A C 1
ATOM 879 O O . SER A 1 106 ? 8.525 -1.909 -6.845 1.00 90.12 106 SER A O 1
ATOM 881 N N . PRO A 1 107 ? 10.369 -0.663 -7.178 1.00 87.38 107 PRO A N 1
ATOM 882 C CA . PRO A 1 107 ? 10.444 -0.966 -8.603 1.00 87.38 107 PRO A CA 1
ATOM 883 C C . PRO A 1 107 ? 10.496 -2.475 -8.865 1.00 87.38 107 PRO A C 1
ATOM 885 O O . PRO A 1 107 ? 11.060 -3.239 -8.083 1.00 87.38 107 PRO A O 1
ATOM 888 N N . ASN A 1 108 ? 9.858 -2.912 -9.955 1.00 86.62 108 ASN A N 1
ATOM 889 C CA . ASN A 1 108 ? 9.678 -4.330 -10.289 1.00 86.62 108 ASN A CA 1
ATOM 890 C C . ASN A 1 108 ? 8.975 -5.163 -9.190 1.00 86.62 108 ASN A C 1
ATOM 892 O O . ASN A 1 108 ? 8.953 -6.389 -9.259 1.00 86.62 108 ASN A O 1
ATOM 896 N N . SER A 1 109 ? 8.348 -4.519 -8.194 1.00 89.06 109 SER A N 1
ATOM 897 C CA . SER A 1 109 ? 7.687 -5.189 -7.065 1.00 89.06 109 SER A CA 1
ATOM 898 C C . SER A 1 109 ? 8.590 -6.210 -6.354 1.00 89.06 109 SER A C 1
ATOM 900 O O . SER A 1 109 ? 8.104 -7.258 -5.928 1.00 89.06 109 SER A O 1
ATOM 902 N N . ILE A 1 110 ? 9.894 -5.918 -6.264 1.00 93.19 110 ILE A N 1
ATOM 903 C CA . ILE A 1 110 ? 10.894 -6.774 -5.598 1.00 93.19 110 ILE A CA 1
ATOM 904 C C . ILE A 1 110 ? 10.703 -6.752 -4.082 1.00 93.19 110 ILE A C 1
ATOM 906 O O . ILE A 1 110 ? 10.851 -7.767 -3.413 1.00 93.19 110 ILE A O 1
ATOM 910 N N . LEU A 1 111 ? 10.337 -5.600 -3.532 1.00 94.19 111 LEU A N 1
ATOM 911 C CA . LEU A 1 111 ? 9.986 -5.443 -2.134 1.00 94.19 111 LEU A CA 1
ATOM 912 C C . LEU A 1 111 ? 8.596 -4.832 -2.045 1.00 94.19 111 LEU A C 1
ATOM 914 O O . LEU A 1 111 ? 8.296 -3.823 -2.684 1.00 94.19 111 LEU A O 1
ATOM 918 N N . GLN A 1 112 ? 7.742 -5.458 -1.250 1.00 94.75 112 GLN A N 1
ATOM 919 C CA . GLN A 1 112 ? 6.421 -4.945 -0.931 1.00 94.75 112 GLN A CA 1
ATOM 920 C C . GLN A 1 112 ? 6.316 -4.800 0.571 1.00 94.75 112 GLN A C 1
ATOM 922 O O . GLN A 1 112 ? 6.574 -5.754 1.303 1.00 94.75 112 GLN A O 1
ATOM 927 N N . GLU A 1 113 ? 5.907 -3.630 1.025 1.00 95.31 113 GLU A N 1
ATOM 928 C CA . GLU A 1 113 ? 5.908 -3.309 2.445 1.00 95.31 113 GLU A CA 1
ATOM 929 C C . GLU A 1 113 ? 4.492 -2.921 2.847 1.00 95.31 113 GLU A C 1
ATOM 931 O O . GLU A 1 113 ? 3.827 -2.132 2.170 1.00 95.31 113 GLU A O 1
ATOM 936 N N . ILE A 1 114 ? 4.015 -3.509 3.939 1.00 96.94 114 ILE A N 1
ATOM 937 C CA . ILE A 1 114 ? 2.781 -3.111 4.605 1.00 96.94 114 ILE A CA 1
ATOM 938 C C . ILE A 1 114 ? 3.140 -2.771 6.042 1.00 96.94 114 ILE A C 1
ATOM 940 O O . ILE A 1 114 ? 3.621 -3.626 6.781 1.00 96.94 114 ILE A O 1
ATOM 944 N N . VAL A 1 115 ? 2.836 -1.549 6.455 1.00 95.62 115 VAL A N 1
ATOM 945 C CA . VAL A 1 115 ? 3.009 -1.071 7.825 1.00 95.62 115 VAL A CA 1
ATOM 946 C C . VAL A 1 115 ? 1.657 -0.657 8.376 1.00 95.62 115 VAL A C 1
ATOM 948 O O . VAL A 1 115 ? 0.891 0.050 7.730 1.00 95.62 115 VAL A O 1
ATOM 951 N N . ILE A 1 116 ? 1.350 -1.090 9.586 1.00 95.44 116 ILE A N 1
ATOM 952 C CA . ILE A 1 116 ? 0.089 -0.859 10.269 1.00 95.44 116 ILE A CA 1
ATOM 953 C C . ILE A 1 116 ? 0.378 0.007 11.486 1.00 95.44 116 ILE A C 1
ATOM 955 O O . ILE A 1 116 ? 0.999 -0.423 12.453 1.00 95.44 116 ILE A O 1
ATOM 959 N N . SER A 1 117 ? -0.095 1.247 11.441 1.00 91.88 117 SER A N 1
ATOM 960 C CA . SER A 1 117 ? -0.024 2.163 12.574 1.00 91.88 117 SER A CA 1
ATOM 961 C C . SER A 1 117 ? -1.369 2.201 13.280 1.00 91.88 117 SER A C 1
ATOM 963 O O . SER A 1 117 ? -2.403 2.475 12.668 1.00 91.88 117 SER A O 1
ATOM 965 N N . THR A 1 118 ? -1.359 1.953 14.582 1.00 90.25 118 THR A N 1
ATOM 966 C CA . THR A 1 118 ? -2.532 2.073 15.450 1.00 90.25 118 THR A CA 1
ATOM 967 C C . THR A 1 118 ? -2.236 3.038 16.595 1.00 90.25 118 THR A C 1
ATOM 969 O O . THR A 1 118 ? -1.071 3.326 16.857 1.00 90.25 118 THR A O 1
ATOM 972 N N . PRO A 1 119 ? -3.252 3.505 17.340 1.00 84.75 119 PRO A N 1
ATOM 973 C CA . PRO A 1 119 ? -3.018 4.249 18.578 1.00 84.75 119 PRO A CA 1
ATOM 974 C C . PRO A 1 119 ? -2.256 3.467 19.658 1.00 84.75 119 PRO A C 1
ATOM 976 O O . PRO A 1 119 ? -1.943 4.043 20.693 1.00 84.75 119 PRO A O 1
ATOM 979 N N . GLN A 1 120 ? -2.032 2.162 19.481 1.00 83.88 120 GLN A N 1
ATOM 980 C CA . GLN A 1 120 ? -1.322 1.306 20.430 1.00 83.88 120 GLN A CA 1
ATOM 981 C C . GLN A 1 120 ? 0.059 0.852 19.927 1.00 83.88 120 GLN A C 1
ATOM 983 O O . GLN A 1 120 ? 0.828 0.323 20.720 1.00 83.88 120 GLN A O 1
ATOM 988 N N . SER A 1 121 ? 0.397 1.070 18.653 1.00 87.38 121 SER A N 1
ATOM 989 C CA . SER A 1 121 ? 1.657 0.619 18.045 1.00 87.38 121 SER A CA 1
ATOM 990 C C . SER A 1 121 ? 2.527 1.789 17.580 1.00 87.38 121 SER A C 1
ATOM 992 O O . SER A 1 121 ? 2.100 2.947 17.554 1.00 87.38 121 SER A O 1
ATOM 994 N N . GLY A 1 122 ? 3.780 1.500 17.232 1.00 88.50 122 GLY A N 1
ATOM 995 C CA . GLY A 1 122 ? 4.675 2.466 16.606 1.00 88.50 122 GLY A CA 1
ATOM 996 C C . GLY A 1 122 ? 4.121 2.990 15.273 1.00 88.50 122 GLY A C 1
ATOM 997 O O . GLY A 1 122 ? 3.425 2.295 14.532 1.00 88.50 122 GLY A O 1
ATOM 998 N N . CYS A 1 123 ? 4.424 4.248 14.951 1.00 89.25 123 CYS A N 1
ATOM 999 C CA . CYS A 1 123 ? 4.030 4.846 13.674 1.00 89.25 123 CYS A CA 1
ATOM 1000 C C . CYS A 1 123 ? 4.976 4.466 12.523 1.00 89.25 123 CYS A C 1
ATOM 1002 O O . CYS A 1 123 ? 6.002 3.816 12.724 1.00 89.25 123 CYS A O 1
ATOM 1004 N N . LEU A 1 124 ? 4.683 4.967 11.319 1.00 90.50 124 LEU A N 1
ATOM 1005 C CA . LEU A 1 124 ? 5.539 4.803 10.140 1.00 90.50 124 LEU A CA 1
ATOM 1006 C C . LEU A 1 124 ? 7.001 5.241 10.376 1.00 90.50 124 LEU A C 1
ATOM 1008 O O . LEU A 1 124 ? 7.920 4.578 9.910 1.00 90.50 124 LEU A O 1
ATOM 1012 N N . ASN A 1 125 ? 7.254 6.285 11.176 1.00 89.62 125 ASN A N 1
ATOM 1013 C CA . ASN A 1 125 ? 8.632 6.668 11.517 1.00 89.62 125 ASN A CA 1
ATOM 1014 C C . ASN A 1 125 ? 9.332 5.643 12.419 1.00 89.62 125 ASN A C 1
ATOM 1016 O O . ASN A 1 125 ? 10.533 5.434 12.287 1.00 89.62 125 ASN A O 1
ATOM 1020 N N . CYS A 1 126 ? 8.592 4.982 13.319 1.00 91.62 126 CYS A N 1
ATOM 1021 C CA . CYS A 1 126 ? 9.151 3.888 14.118 1.00 91.62 126 CYS A CA 1
ATOM 1022 C C . CYS A 1 126 ? 9.589 2.745 13.200 1.00 91.62 126 CYS A C 1
ATOM 1024 O O . CYS A 1 126 ? 10.665 2.189 13.396 1.00 91.62 126 CYS A O 1
ATOM 1026 N N . TYR A 1 127 ? 8.804 2.455 12.158 1.00 93.44 127 TYR A N 1
ATOM 1027 C CA . TYR A 1 127 ? 9.182 1.485 11.136 1.00 93.44 127 TYR A CA 1
ATOM 1028 C C . TYR A 1 127 ? 10.456 1.894 10.382 1.00 93.44 127 TYR A C 1
ATOM 1030 O O . TYR A 1 127 ? 11.370 1.085 10.269 1.00 93.44 127 TYR A O 1
ATOM 1038 N N . TYR A 1 128 ? 10.572 3.152 9.942 1.00 92.06 128 TYR A N 1
ATOM 1039 C CA . TYR A 1 128 ? 11.777 3.647 9.255 1.00 92.06 128 TYR A CA 1
ATOM 1040 C C . TYR A 1 128 ? 13.050 3.621 10.107 1.00 92.06 128 TYR A C 1
ATOM 1042 O O . TYR A 1 128 ? 14.158 3.556 9.573 1.00 92.06 128 TYR A O 1
ATOM 1050 N N . ILE A 1 129 ? 12.915 3.752 11.425 1.00 92.31 129 ILE A N 1
ATOM 1051 C CA . ILE A 1 129 ? 14.042 3.606 12.347 1.00 92.31 129 ILE A CA 1
ATOM 1052 C C . ILE A 1 129 ? 14.363 2.124 12.511 1.00 92.31 129 ILE A C 1
ATOM 1054 O O . ILE A 1 129 ? 15.509 1.719 12.312 1.00 92.31 129 ILE A O 1
ATOM 1058 N N . LYS A 1 130 ? 13.341 1.299 12.770 1.00 93.81 130 LYS A N 1
ATOM 1059 C CA . LYS A 1 130 ? 13.501 -0.147 12.917 1.00 93.81 130 LYS A CA 1
ATOM 1060 C C . LYS A 1 130 ? 14.152 -0.771 11.684 1.00 93.81 130 LYS A C 1
ATOM 1062 O O . LYS A 1 130 ? 15.045 -1.589 11.850 1.00 93.81 130 LYS A O 1
ATOM 1067 N N . SER A 1 131 ? 13.810 -0.340 10.471 1.00 92.94 131 SER A N 1
ATOM 1068 C CA . SER A 1 131 ? 14.431 -0.841 9.237 1.00 92.94 131 SER A CA 1
ATOM 1069 C C . SER A 1 131 ? 15.928 -0.562 9.109 1.00 92.94 131 SER A C 1
ATOM 1071 O O . SER A 1 131 ? 16.626 -1.242 8.360 1.00 92.94 131 SER A O 1
ATOM 1073 N N . LYS A 1 132 ? 16.454 0.411 9.857 1.00 92.38 132 LYS A N 1
ATOM 1074 C CA . LYS A 1 132 ? 17.881 0.757 9.863 1.00 92.38 132 LYS A CA 1
ATOM 1075 C C . LYS A 1 132 ? 18.653 0.075 10.989 1.00 92.38 132 LYS A C 1
ATOM 1077 O O . LYS A 1 132 ? 19.857 -0.155 10.841 1.00 92.38 132 LYS A O 1
ATOM 1082 N N . GLU A 1 133 ? 17.982 -0.194 12.103 1.00 93.12 133 GLU A N 1
ATOM 1083 C CA . GLU A 1 133 ? 18.589 -0.695 13.340 1.00 93.12 133 GLU A CA 1
ATOM 1084 C C . GLU A 1 133 ? 18.464 -2.213 13.496 1.00 93.12 133 GLU A C 1
ATOM 1086 O O . GLU A 1 133 ? 19.398 -2.865 13.963 1.00 93.12 133 GLU A O 1
ATOM 1091 N N . ASP A 1 134 ? 17.335 -2.784 13.077 1.00 94.25 134 ASP A N 1
ATOM 1092 C CA . ASP A 1 134 ? 17.071 -4.218 13.125 1.00 94.25 134 ASP A CA 1
ATOM 1093 C C . ASP A 1 134 ? 17.886 -4.941 12.045 1.00 94.25 134 ASP A C 1
ATOM 1095 O O . ASP A 1 134 ? 17.777 -4.634 10.858 1.00 94.25 134 ASP A O 1
ATOM 1099 N N . GLN A 1 135 ? 18.745 -5.879 12.457 1.00 93.94 135 GLN A N 1
ATOM 1100 C CA . GLN A 1 135 ? 19.687 -6.534 11.544 1.00 93.94 135 GLN A CA 1
ATOM 1101 C C . GLN A 1 135 ? 18.987 -7.345 10.452 1.00 93.94 135 GLN A C 1
ATOM 1103 O O . GLN A 1 135 ? 19.430 -7.310 9.305 1.00 93.94 135 GLN A O 1
ATOM 1108 N N . GLU A 1 136 ? 17.911 -8.054 10.799 1.00 91.94 136 GLU A N 1
ATOM 1109 C CA . GLU A 1 136 ? 17.175 -8.885 9.850 1.00 91.94 136 GLU A CA 1
ATOM 1110 C C . GLU A 1 136 ? 16.476 -7.997 8.822 1.00 91.94 136 GLU A C 1
ATOM 1112 O O . GLU A 1 136 ? 16.667 -8.164 7.617 1.00 91.94 136 GLU A O 1
ATOM 1117 N N . LEU A 1 137 ? 15.742 -6.985 9.291 1.00 92.94 137 LEU A N 1
ATOM 1118 C CA . LEU A 1 137 ? 15.015 -6.084 8.405 1.00 92.94 137 LEU A CA 1
ATOM 1119 C C . LEU A 1 137 ? 15.960 -5.278 7.502 1.00 92.94 137 LEU A C 1
ATOM 1121 O O . LEU A 1 137 ? 15.733 -5.166 6.297 1.00 92.94 137 LEU A O 1
ATOM 1125 N N . LYS A 1 138 ? 17.080 -4.806 8.056 1.00 94.81 138 LYS A N 1
ATOM 1126 C CA . LYS A 1 138 ? 18.132 -4.140 7.288 1.00 94.81 138 LYS A CA 1
ATOM 1127 C C . LYS A 1 138 ? 18.698 -5.040 6.192 1.00 94.81 138 LYS A C 1
ATOM 1129 O O . LYS A 1 138 ? 18.961 -4.560 5.091 1.00 94.81 138 LYS A O 1
ATOM 1134 N N . GLN A 1 139 ? 18.901 -6.327 6.471 1.00 95.06 139 GLN A N 1
ATOM 1135 C CA . GLN A 1 139 ? 19.396 -7.276 5.476 1.00 95.06 139 GLN A CA 1
ATOM 1136 C C . GLN A 1 139 ? 18.380 -7.493 4.346 1.00 95.06 139 GLN A C 1
ATOM 1138 O O . GLN A 1 139 ? 18.785 -7.562 3.183 1.00 95.06 139 GLN A O 1
ATOM 1143 N N . VAL A 1 140 ? 17.082 -7.552 4.664 1.00 94.44 140 VAL A N 1
ATOM 1144 C CA . VAL A 1 140 ? 16.003 -7.635 3.664 1.00 94.44 140 VAL A CA 1
ATOM 1145 C C . VAL A 1 140 ? 16.036 -6.420 2.738 1.00 94.44 140 VAL A C 1
ATOM 1147 O O . VAL A 1 140 ? 16.095 -6.592 1.521 1.00 94.44 140 VAL A O 1
ATOM 1150 N N . HIS A 1 141 ? 16.091 -5.203 3.293 1.00 94.69 141 HIS A N 1
ATOM 1151 C CA . HIS A 1 141 ? 16.181 -3.971 2.497 1.00 94.69 141 HIS A CA 1
ATOM 1152 C C . HIS A 1 141 ? 17.440 -3.931 1.631 1.00 94.69 141 HIS A C 1
ATOM 1154 O O . HIS A 1 141 ? 17.347 -3.705 0.433 1.00 94.69 141 HIS A O 1
ATOM 1160 N N . GLN A 1 142 ? 18.608 -4.247 2.193 1.00 95.25 142 GLN A N 1
ATOM 1161 C CA . GLN A 1 142 ? 19.864 -4.257 1.433 1.00 95.25 142 GLN A CA 1
ATOM 1162 C C . GLN A 1 142 ? 19.887 -5.292 0.304 1.00 95.25 142 GLN A C 1
ATOM 1164 O O . GLN A 1 142 ? 20.542 -5.077 -0.716 1.00 95.25 142 GLN A O 1
ATOM 1169 N N . THR A 1 143 ? 19.232 -6.435 0.500 1.00 94.56 143 THR A N 1
ATOM 1170 C CA . THR A 1 143 ? 19.130 -7.474 -0.531 1.00 94.56 143 THR A CA 1
ATOM 1171 C C . THR A 1 143 ? 18.197 -7.014 -1.646 1.00 94.56 143 THR A C 1
ATOM 1173 O O . THR A 1 143 ? 18.581 -7.068 -2.812 1.00 94.56 143 THR A O 1
ATOM 1176 N N . ALA A 1 144 ? 17.030 -6.473 -1.284 1.00 94.38 144 ALA A N 1
ATOM 1177 C CA . ALA A 1 144 ? 16.099 -5.873 -2.230 1.00 94.38 144 ALA A CA 1
ATOM 1178 C C . ALA A 1 144 ? 16.739 -4.735 -3.037 1.00 94.38 144 ALA A C 1
ATOM 1180 O O . ALA A 1 144 ? 16.612 -4.737 -4.255 1.00 94.38 144 ALA A O 1
ATOM 1181 N N . ASP A 1 145 ? 17.457 -3.806 -2.402 1.00 94.25 145 ASP A N 1
ATOM 1182 C CA . ASP A 1 145 ? 18.084 -2.664 -3.081 1.00 94.25 145 ASP A CA 1
ATOM 1183 C C . ASP A 1 145 ? 19.086 -3.117 -4.151 1.00 94.25 145 ASP A C 1
ATOM 1185 O O . ASP A 1 145 ? 19.014 -2.678 -5.298 1.00 94.25 145 ASP A O 1
ATOM 1189 N N . LYS A 1 146 ? 19.968 -4.068 -3.812 1.00 94.31 146 LYS A N 1
ATOM 1190 C CA . LYS A 1 146 ? 20.929 -4.646 -4.769 1.00 94.31 146 LYS A CA 1
ATOM 1191 C C . LYS A 1 146 ? 20.238 -5.300 -5.958 1.00 94.31 146 LYS A C 1
ATOM 1193 O O . LYS A 1 146 ? 20.729 -5.240 -7.086 1.00 94.31 146 LYS A O 1
ATOM 1198 N N . GLU A 1 147 ? 19.119 -5.963 -5.703 1.00 92.94 147 GLU A N 1
ATOM 1199 C CA . GLU A 1 147 ? 18.366 -6.605 -6.763 1.00 92.94 147 GLU A CA 1
ATOM 1200 C C . GLU A 1 147 ? 17.645 -5.576 -7.632 1.00 92.94 147 GLU A C 1
ATOM 1202 O O . GLU A 1 147 ? 17.758 -5.637 -8.850 1.00 92.94 147 GLU A O 1
ATOM 1207 N N . ILE A 1 148 ? 16.997 -4.574 -7.038 1.00 91.25 148 ILE A N 1
ATOM 1208 C CA . ILE A 1 148 ? 16.350 -3.470 -7.759 1.00 91.25 148 ILE A CA 1
ATOM 1209 C C . ILE A 1 148 ? 17.340 -2.777 -8.700 1.00 91.25 148 ILE A C 1
ATOM 1211 O O . ILE A 1 148 ? 17.002 -2.527 -9.854 1.00 91.25 148 ILE A O 1
ATOM 1215 N N . GLU A 1 149 ? 18.568 -2.519 -8.245 1.00 91.50 149 GLU A N 1
ATOM 1216 C CA . GLU A 1 149 ? 19.636 -1.927 -9.063 1.00 91.50 149 GLU A CA 1
ATOM 1217 C C . GLU A 1 149 ? 20.052 -2.805 -10.253 1.00 91.50 149 GLU A C 1
ATOM 1219 O O . GLU A 1 149 ? 20.536 -2.294 -11.265 1.00 91.50 149 GLU A O 1
ATOM 1224 N N . SER A 1 150 ? 19.848 -4.121 -10.156 1.00 91.06 150 SER A N 1
ATOM 1225 C CA . SER A 1 150 ? 20.217 -5.083 -11.198 1.00 91.06 150 SER A CA 1
ATOM 1226 C C . SER A 1 150 ? 19.211 -5.139 -12.353 1.00 91.06 150 SER A C 1
ATOM 1228 O O . SER A 1 150 ? 19.534 -5.687 -13.409 1.00 91.06 150 SER A O 1
ATOM 1230 N N . TYR A 1 151 ? 18.013 -4.561 -12.193 1.00 85.94 151 TYR A N 1
ATOM 1231 C CA . TYR A 1 151 ? 16.948 -4.631 -13.192 1.00 85.94 151 TYR A CA 1
ATOM 1232 C C . TYR A 1 151 ? 16.487 -3.247 -13.658 1.00 85.94 151 TYR A C 1
ATOM 1234 O O . TYR A 1 151 ? 16.209 -2.363 -12.847 1.00 85.94 151 TYR A O 1
ATOM 1242 N N . PRO A 1 152 ? 16.328 -3.036 -14.976 1.00 80.19 152 PRO A N 1
ATOM 1243 C CA . PRO A 1 152 ? 15.812 -1.776 -15.481 1.00 80.19 152 PRO A CA 1
ATOM 1244 C C . PRO A 1 152 ? 14.356 -1.579 -15.039 1.00 80.19 152 PRO A C 1
ATOM 1246 O O . PRO A 1 152 ? 13.533 -2.486 -15.118 1.00 80.19 152 PRO A O 1
ATOM 1249 N N . ILE A 1 153 ? 14.030 -0.359 -14.613 1.00 74.62 153 ILE A N 1
ATOM 1250 C CA . ILE A 1 153 ? 12.656 0.047 -14.263 1.00 74.62 153 ILE A CA 1
ATOM 1251 C C . ILE A 1 153 ? 11.800 0.209 -15.532 1.00 74.62 153 ILE A C 1
ATOM 1253 O O . ILE A 1 153 ? 10.588 0.001 -15.529 1.00 74.62 153 ILE A O 1
ATOM 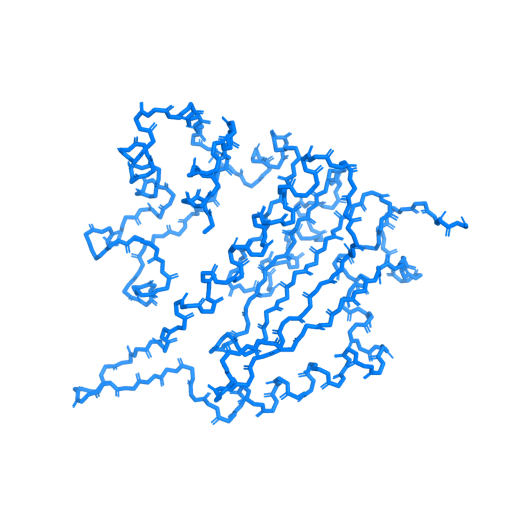1257 N N . VAL A 1 154 ? 12.452 0.582 -16.636 1.00 73.81 154 VAL A N 1
ATOM 1258 C CA . VAL A 1 154 ? 11.832 0.857 -17.930 1.00 73.81 154 VAL A CA 1
ATOM 1259 C C . VAL A 1 154 ? 12.458 -0.056 -18.974 1.00 73.81 154 VAL A C 1
ATOM 1261 O O . VAL A 1 154 ? 13.666 -0.001 -19.205 1.00 73.81 154 VAL A O 1
ATOM 1264 N N . ASN A 1 155 ? 11.635 -0.867 -19.629 1.00 68.94 155 ASN A N 1
ATOM 1265 C CA . ASN A 1 155 ? 12.027 -1.625 -20.808 1.00 68.94 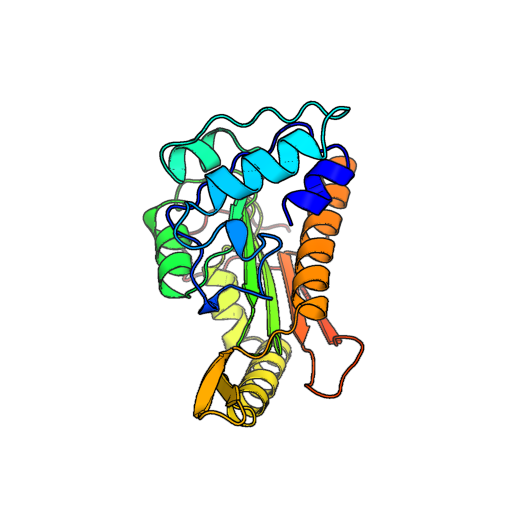155 ASN A CA 1
ATOM 1266 C C . ASN A 1 155 ? 11.718 -0.811 -22.072 1.00 68.94 155 ASN A C 1
ATOM 1268 O O . ASN A 1 155 ? 10.786 -0.013 -22.081 1.00 68.94 155 ASN A O 1
ATOM 1272 N N . ARG A 1 156 ? 12.488 -0.979 -23.146 1.00 71.25 156 ARG A N 1
ATOM 1273 C CA . ARG A 1 156 ? 12.191 -0.350 -24.441 1.00 71.25 156 ARG A CA 1
ATOM 1274 C C . ARG A 1 156 ? 11.668 -1.413 -25.394 1.00 71.25 156 ARG A C 1
ATOM 1276 O O . ARG A 1 156 ? 12.291 -2.462 -25.530 1.00 71.25 156 ARG A O 1
ATOM 1283 N N . ASP A 1 157 ? 10.530 -1.158 -26.034 1.00 66.62 157 ASP A N 1
ATOM 1284 C CA . ASP A 1 157 ? 10.013 -2.074 -27.053 1.00 66.62 157 ASP A CA 1
ATOM 1285 C C . ASP A 1 157 ? 10.896 -2.087 -28.316 1.00 66.62 157 ASP A C 1
ATOM 1287 O O . ASP A 1 157 ? 11.851 -1.318 -28.452 1.00 66.62 157 ASP A O 1
ATOM 1291 N N . LEU A 1 158 ? 10.555 -2.955 -29.275 1.00 70.12 158 LEU A N 1
ATOM 1292 C CA . LEU A 1 158 ? 11.234 -3.054 -30.575 1.00 70.12 158 LEU A CA 1
ATOM 1293 C C . LEU A 1 158 ? 11.223 -1.734 -31.375 1.00 70.12 158 LEU A C 1
ATOM 1295 O O . LEU A 1 158 ? 12.020 -1.574 -32.297 1.00 70.12 158 LEU A O 1
ATOM 1299 N N . CYS A 1 159 ? 10.338 -0.793 -31.034 1.00 71.81 159 CYS A N 1
ATOM 1300 C CA . CYS A 1 159 ? 10.226 0.532 -31.640 1.00 71.81 159 CYS A CA 1
ATOM 1301 C C . CYS A 1 159 ? 10.935 1.629 -30.820 1.00 71.81 159 CYS A C 1
ATOM 1303 O O . CYS A 1 159 ? 10.928 2.791 -31.222 1.00 71.81 159 CYS A O 1
ATOM 1305 N N . GLY A 1 160 ? 11.566 1.279 -29.694 1.00 70.75 160 GLY A N 1
ATOM 1306 C CA . GLY A 1 160 ? 12.289 2.194 -28.814 1.00 70.75 160 GLY A CA 1
ATOM 1307 C C . GLY A 1 160 ? 11.423 2.940 -27.794 1.00 70.75 160 GLY A C 1
ATOM 1308 O O . GLY A 1 160 ? 11.968 3.775 -27.058 1.00 70.75 160 GLY A O 1
ATOM 1309 N N . ASN A 1 161 ? 10.118 2.652 -27.714 1.00 71.62 161 ASN A N 1
ATOM 1310 C CA . ASN A 1 161 ? 9.228 3.301 -26.754 1.00 71.62 161 ASN A CA 1
ATOM 1311 C C . ASN A 1 161 ? 9.466 2.744 -25.344 1.00 71.62 161 ASN A C 1
ATOM 1313 O O . ASN A 1 161 ? 9.555 1.523 -25.186 1.00 71.62 161 ASN A O 1
ATOM 1317 N N . PRO A 1 162 ? 9.567 3.608 -24.320 1.00 66.38 162 PRO A N 1
ATOM 1318 C CA . PRO A 1 162 ? 9.693 3.172 -22.938 1.00 66.38 162 PRO A CA 1
ATOM 1319 C C . PRO A 1 162 ? 8.376 2.572 -22.428 1.00 66.38 162 PRO A C 1
ATOM 1321 O O . PRO A 1 162 ? 7.315 3.173 -22.573 1.00 66.38 162 PRO A O 1
ATOM 1324 N N . HIS A 1 163 ? 8.470 1.422 -21.771 1.00 65.00 163 HIS A N 1
ATOM 1325 C CA . HIS A 1 163 ? 7.391 0.738 -21.068 1.00 65.00 163 HIS A CA 1
ATOM 1326 C C . HIS A 1 163 ? 7.855 0.411 -19.656 1.00 65.00 163 HIS A C 1
ATOM 1328 O O . HIS A 1 163 ? 8.955 -0.109 -19.461 1.00 65.00 163 HIS A O 1
ATOM 1334 N N . VAL A 1 164 ? 7.023 0.692 -18.661 1.00 67.88 164 VAL A N 1
ATOM 1335 C CA . VAL A 1 164 ? 7.275 0.213 -17.299 1.00 67.88 164 VAL A CA 1
ATOM 1336 C C . VAL A 1 164 ? 6.986 -1.287 -17.274 1.00 67.88 164 VAL A C 1
ATOM 1338 O O . VAL A 1 164 ? 5.985 -1.741 -17.831 1.00 67.88 164 VAL A O 1
ATOM 1341 N N . VAL A 1 165 ? 7.882 -2.075 -16.679 1.00 71.00 165 VAL A N 1
ATOM 1342 C CA . VAL A 1 165 ? 7.683 -3.525 -16.573 1.00 71.00 165 VAL A CA 1
ATOM 1343 C C . VAL A 1 165 ? 6.507 -3.791 -15.635 1.00 71.00 165 VAL A C 1
ATOM 1345 O O . VAL A 1 165 ? 6.587 -3.526 -14.433 1.00 71.00 165 VAL A O 1
ATOM 1348 N N . SER A 1 166 ? 5.409 -4.324 -16.178 1.00 70.94 166 SER A N 1
ATOM 1349 C CA . SER A 1 166 ? 4.262 -4.717 -15.364 1.00 70.94 166 SER A CA 1
ATOM 1350 C C . SER A 1 166 ? 4.543 -6.008 -14.604 1.00 70.94 166 SER A C 1
ATOM 1352 O O . SER A 1 166 ? 4.961 -7.010 -15.175 1.00 70.94 166 SER A O 1
ATOM 1354 N N . GLN A 1 167 ? 4.284 -5.959 -13.299 1.00 83.25 167 GLN A N 1
ATOM 1355 C CA . GLN A 1 167 ? 4.333 -7.085 -12.367 1.00 83.25 167 GLN A CA 1
ATOM 1356 C C . GLN A 1 167 ? 2.945 -7.257 -11.744 1.00 83.25 167 GLN A C 1
ATOM 1358 O O . GLN A 1 167 ? 2.762 -7.202 -10.525 1.00 83.25 167 GLN A O 1
ATOM 1363 N N . TRP A 1 168 ? 1.932 -7.347 -12.608 1.00 84.56 168 TRP A N 1
ATOM 1364 C CA . TRP A 1 168 ? 0.522 -7.289 -12.231 1.00 84.56 168 TRP A CA 1
ATOM 1365 C C . TRP A 1 168 ? 0.147 -8.331 -11.175 1.00 84.56 168 TRP A C 1
ATOM 1367 O O . TRP A 1 168 ? -0.552 -8.021 -10.213 1.00 84.56 168 TRP A O 1
ATOM 1377 N N . GLU A 1 169 ? 0.668 -9.546 -11.297 1.00 88.06 169 GLU A N 1
ATOM 1378 C CA . GLU A 1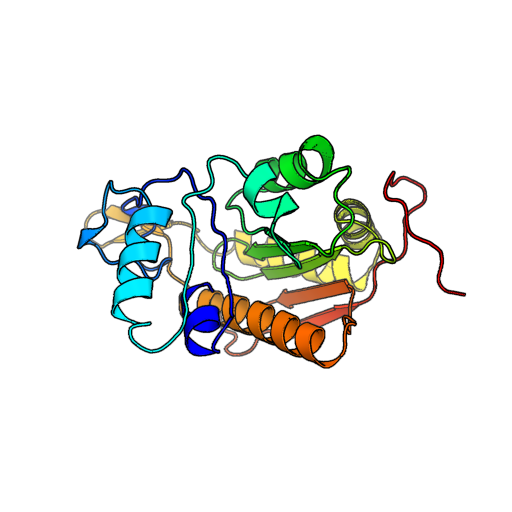 169 ? 0.465 -10.643 -10.355 1.00 88.06 169 GLU A CA 1
ATOM 1379 C C . GLU A 1 169 ? 0.953 -10.265 -8.953 1.00 88.06 169 GLU A C 1
ATOM 1381 O O . GLU A 1 169 ? 0.250 -10.491 -7.963 1.00 88.06 169 GLU A O 1
ATOM 1386 N N . ARG A 1 170 ? 2.118 -9.612 -8.867 1.00 90.00 170 ARG A N 1
ATOM 1387 C CA . ARG A 1 170 ? 2.704 -9.145 -7.605 1.00 90.00 170 ARG A CA 1
ATOM 1388 C C . ARG A 1 170 ? 1.894 -7.991 -7.007 1.00 90.00 170 ARG A C 1
ATOM 1390 O O . ARG A 1 170 ? 1.684 -7.948 -5.794 1.00 90.00 170 ARG A O 1
ATOM 1397 N N . VAL A 1 171 ? 1.365 -7.093 -7.838 1.00 88.94 171 VAL A N 1
ATOM 1398 C CA . VAL A 1 171 ? 0.464 -6.007 -7.401 1.00 88.94 171 VAL A CA 1
ATOM 1399 C C . VAL A 1 171 ? -0.865 -6.568 -6.876 1.00 88.94 171 VAL A C 1
ATOM 1401 O O . VAL A 1 171 ? -1.364 -6.148 -5.825 1.00 88.94 171 VAL A O 1
ATOM 1404 N N . VAL A 1 172 ? -1.444 -7.548 -7.576 1.00 90.88 172 VAL A N 1
ATOM 1405 C CA . VAL A 1 172 ? -2.674 -8.242 -7.163 1.00 90.88 172 VAL A CA 1
ATOM 1406 C C . VAL A 1 172 ? -2.454 -9.008 -5.861 1.00 90.88 172 VAL A C 1
ATOM 1408 O O . VAL A 1 172 ? -3.338 -8.999 -4.996 1.00 90.88 172 VAL A O 1
ATOM 1411 N N . PHE A 1 173 ? -1.282 -9.622 -5.683 1.00 93.38 173 PHE A N 1
ATOM 1412 C CA . PHE A 1 173 ? -0.899 -10.254 -4.426 1.00 93.38 173 PHE A CA 1
ATOM 1413 C C . PHE A 1 173 ? -0.915 -9.250 -3.272 1.00 93.38 173 PHE A C 1
ATOM 1415 O O . PHE A 1 173 ? -1.659 -9.476 -2.316 1.00 93.38 173 PHE A O 1
ATOM 1422 N N . LEU A 1 174 ? -0.213 -8.112 -3.385 1.00 93.25 174 LEU A N 1
ATOM 1423 C CA . LEU A 1 174 ? -0.202 -7.086 -2.334 1.00 93.25 174 LEU A CA 1
ATOM 1424 C C . LEU A 1 174 ? -1.624 -6.633 -1.979 1.00 93.25 174 LEU A C 1
ATOM 1426 O O . LEU A 1 174 ? -2.019 -6.614 -0.811 1.00 93.25 174 LEU A O 1
ATOM 1430 N N . ALA A 1 175 ? -2.434 -6.329 -2.998 1.00 93.25 175 ALA A N 1
ATOM 1431 C CA . ALA A 1 175 ? -3.824 -5.934 -2.807 1.00 93.25 175 ALA A CA 1
ATOM 1432 C C . ALA A 1 175 ? -4.639 -7.008 -2.063 1.00 93.25 175 ALA A C 1
ATOM 1434 O O . ALA A 1 175 ? -5.484 -6.677 -1.231 1.00 93.25 175 ALA A O 1
ATOM 1435 N N . THR A 1 176 ? -4.386 -8.287 -2.340 1.00 95.12 176 THR A N 1
ATOM 1436 C CA . THR A 1 176 ? -5.042 -9.417 -1.670 1.00 95.12 176 THR A CA 1
ATOM 1437 C C . THR A 1 176 ? -4.583 -9.560 -0.219 1.00 95.12 176 THR A C 1
ATOM 1439 O O . THR A 1 176 ? -5.412 -9.852 0.649 1.00 95.12 176 THR A O 1
ATOM 1442 N N . GLN A 1 177 ? -3.305 -9.300 0.077 1.00 96.31 177 GLN A N 1
ATOM 1443 C CA . GLN A 1 177 ? -2.792 -9.293 1.450 1.00 96.31 177 GLN A CA 1
ATOM 1444 C C . GLN A 1 177 ? -3.445 -8.188 2.283 1.00 96.31 177 GLN A C 1
ATOM 1446 O O . GLN A 1 177 ? -3.969 -8.473 3.359 1.00 96.31 177 GLN A O 1
ATOM 1451 N N . ILE A 1 178 ? -3.536 -6.961 1.758 1.00 96.31 178 ILE A N 1
ATOM 1452 C CA . ILE A 1 178 ? -4.212 -5.847 2.448 1.00 96.31 178 ILE A CA 1
ATOM 1453 C C . ILE A 1 178 ? -5.680 -6.195 2.738 1.00 96.31 178 ILE A C 1
ATOM 1455 O O . ILE A 1 178 ? -6.154 -6.031 3.863 1.00 96.31 178 ILE A O 1
ATOM 1459 N N . VAL A 1 179 ? -6.406 -6.747 1.759 1.00 95.19 179 VAL A N 1
ATOM 1460 C CA . VAL A 1 179 ? -7.799 -7.188 1.959 1.00 95.19 179 VAL A CA 1
ATOM 1461 C C . VAL A 1 179 ? -7.898 -8.293 3.010 1.00 95.19 179 VAL A C 1
ATOM 1463 O O . VAL A 1 179 ? -8.834 -8.299 3.811 1.00 95.19 179 VAL A O 1
ATOM 1466 N N . SER A 1 180 ? -6.939 -9.217 3.042 1.00 95.38 180 SER A N 1
ATOM 1467 C CA . SER A 1 180 ? -6.894 -10.297 4.031 1.00 95.38 180 SER A CA 1
ATOM 1468 C C . SER A 1 180 ? -6.650 -9.763 5.444 1.00 95.38 180 SER A C 1
ATOM 1470 O O . SER A 1 180 ? -7.316 -10.202 6.385 1.00 95.38 180 SER A O 1
ATOM 1472 N N . ILE A 1 181 ? -5.771 -8.766 5.590 1.00 96.06 181 ILE A N 1
ATOM 1473 C CA . ILE A 1 181 ? -5.530 -8.040 6.845 1.00 96.06 181 ILE A CA 1
ATOM 1474 C C . ILE A 1 181 ? -6.814 -7.341 7.305 1.00 96.06 181 ILE A C 1
ATOM 1476 O O . ILE A 1 181 ? -7.251 -7.546 8.439 1.00 96.06 181 ILE A O 1
ATOM 1480 N N . LEU A 1 182 ? -7.477 -6.592 6.418 1.00 94.81 182 LEU A N 1
ATOM 1481 C CA . LEU A 1 182 ? -8.741 -5.907 6.714 1.00 94.81 182 LEU A CA 1
ATOM 1482 C C . LEU A 1 182 ? -9.851 -6.889 7.111 1.00 94.81 182 LEU A C 1
ATOM 1484 O O . LEU A 1 182 ? -10.577 -6.656 8.078 1.00 94.81 182 LEU A O 1
ATOM 1488 N N . ALA A 1 183 ? -9.974 -8.014 6.406 1.00 92.69 183 ALA A N 1
ATOM 1489 C CA . ALA A 1 183 ? -10.948 -9.052 6.726 1.00 92.69 183 ALA A CA 1
ATOM 1490 C C . ALA A 1 183 ? -10.665 -9.700 8.090 1.00 92.69 183 ALA A C 1
ATOM 1492 O O . ALA A 1 183 ? -11.599 -9.975 8.850 1.00 92.69 183 ALA A O 1
ATOM 1493 N N . ASN A 1 184 ? -9.389 -9.925 8.422 1.00 94.38 184 ASN A N 1
ATOM 1494 C CA . ASN A 1 184 ? -8.992 -10.434 9.729 1.00 94.38 184 ASN A CA 1
ATOM 1495 C C . ASN A 1 184 ? -9.326 -9.431 10.841 1.00 94.38 184 ASN A C 1
ATOM 1497 O O . ASN A 1 184 ? -9.966 -9.809 11.824 1.00 94.38 184 ASN A O 1
ATOM 1501 N N . TYR A 1 185 ? -8.975 -8.157 10.654 1.00 94.00 185 TYR A N 1
ATOM 1502 C CA . TYR A 1 185 ? -9.294 -7.095 11.602 1.00 94.00 185 TYR A CA 1
ATOM 1503 C C . TYR A 1 185 ? -10.807 -6.927 11.773 1.00 94.00 185 TYR A C 1
ATOM 1505 O O . TYR A 1 185 ? -11.295 -6.813 12.892 1.00 94.00 185 TYR A O 1
ATOM 1513 N N . SER A 1 186 ? -11.588 -6.982 10.693 1.00 91.06 186 SER A N 1
ATOM 1514 C CA . SER A 1 186 ? -13.048 -6.857 10.763 1.00 91.06 186 SER A CA 1
ATOM 1515 C C . SER A 1 186 ? -13.674 -7.898 11.701 1.00 91.06 186 SER A C 1
ATOM 1517 O O . SER A 1 186 ? -14.563 -7.545 12.483 1.00 91.06 186 SER A O 1
ATOM 1519 N N . LYS A 1 187 ? -13.154 -9.136 11.679 1.00 92.00 187 LYS A N 1
ATOM 1520 C CA . LYS A 1 187 ? -13.593 -10.255 12.529 1.00 92.00 187 LYS A CA 1
ATOM 1521 C C . LYS A 1 187 ? -13.040 -10.195 13.955 1.00 92.00 187 LYS A C 1
ATOM 1523 O O . LYS A 1 187 ? -13.781 -10.470 14.889 1.00 92.00 187 LYS A O 1
ATOM 1528 N N . ASN A 1 188 ? -11.759 -9.861 14.120 1.00 93.75 188 ASN A N 1
ATOM 1529 C CA . ASN A 1 188 ? -11.050 -10.016 15.399 1.00 93.75 188 ASN A CA 1
ATOM 1530 C C . ASN A 1 188 ? -10.814 -8.702 16.158 1.00 93.75 188 ASN A C 1
ATOM 1532 O O . ASN A 1 188 ? -10.398 -8.742 17.309 1.00 93.75 188 ASN A O 1
ATOM 1536 N N . LYS A 1 189 ? -11.023 -7.551 15.509 1.00 92.19 189 LYS A N 1
ATOM 1537 C CA . LYS A 1 189 ? -10.752 -6.193 16.019 1.00 92.19 189 LYS A CA 1
ATOM 1538 C C . LYS A 1 189 ? -9.313 -5.963 16.498 1.00 92.19 189 LYS A C 1
ATOM 1540 O O . LYS A 1 189 ? -9.060 -5.059 17.285 1.00 92.19 189 LYS A O 1
ATOM 1545 N N . ARG A 1 190 ? -8.371 -6.763 15.993 1.00 92.06 190 ARG A N 1
ATOM 1546 C CA . ARG A 1 190 ? -6.933 -6.662 16.263 1.00 92.06 190 ARG A CA 1
ATOM 1547 C C . ARG A 1 190 ? -6.126 -7.012 15.021 1.00 92.06 190 ARG A C 1
ATOM 1549 O O . ARG A 1 190 ? -6.567 -7.841 14.220 1.00 92.06 190 ARG A O 1
ATOM 1556 N N . PHE A 1 191 ? -4.952 -6.406 14.889 1.00 94.56 191 PHE A N 1
ATOM 1557 C CA . PHE A 1 191 ? -3.945 -6.815 13.912 1.00 94.56 191 PHE A CA 1
ATOM 1558 C C . PHE A 1 191 ? -3.053 -7.907 14.512 1.00 94.56 191 PHE A C 1
ATOM 1560 O O . PHE A 1 191 ? -2.947 -8.030 15.731 1.00 94.56 191 PHE A O 1
ATOM 1567 N N . LYS A 1 192 ? -2.477 -8.758 13.658 1.00 94.06 192 LYS A N 1
ATOM 1568 C CA . LYS A 1 192 ? -1.596 -9.862 14.085 1.00 94.06 192 LYS A CA 1
ATOM 1569 C C . LYS A 1 192 ? -0.114 -9.484 14.123 1.00 94.06 192 LYS A C 1
ATOM 1571 O O . LYS A 1 192 ? 0.670 -10.232 14.687 1.00 94.06 192 LYS A O 1
ATOM 1576 N N . PHE A 1 193 ? 0.232 -8.388 13.468 1.00 95.38 193 PHE A N 1
ATOM 1577 C CA . PHE A 1 193 ? 1.564 -7.828 13.298 1.00 95.38 193 PHE A CA 1
ATOM 1578 C C . PHE A 1 193 ? 1.382 -6.339 12.988 1.00 95.38 193 PHE A C 1
ATOM 1580 O O . PHE A 1 193 ? 0.297 -5.938 12.555 1.00 95.38 193 PHE A O 1
ATOM 1587 N N . ASP A 1 194 ? 2.433 -5.551 13.174 1.00 95.88 194 ASP A N 1
ATOM 1588 C CA . ASP A 1 194 ? 2.449 -4.129 12.822 1.00 95.88 194 ASP A CA 1
ATOM 1589 C C . ASP A 1 194 ? 3.163 -3.871 11.498 1.00 95.88 194 ASP A C 1
ATOM 1591 O O . ASP A 1 194 ? 2.969 -2.825 10.895 1.00 95.88 194 ASP A O 1
ATOM 1595 N N . TYR A 1 195 ? 3.965 -4.812 11.003 1.00 96.81 195 TYR A N 1
ATOM 1596 C CA . TYR A 1 195 ? 4.484 -4.740 9.644 1.00 96.81 195 TYR A CA 1
ATOM 1597 C C . TYR A 1 195 ? 4.650 -6.120 9.016 1.00 96.81 195 TYR A C 1
ATOM 1599 O O . TYR A 1 195 ? 4.812 -7.129 9.709 1.00 96.81 195 TYR A O 1
ATOM 1607 N N . VAL A 1 196 ? 4.615 -6.144 7.687 1.00 97.44 196 VAL A N 1
ATOM 1608 C CA . VAL A 1 196 ? 5.033 -7.277 6.868 1.00 97.44 196 VAL A CA 1
ATOM 1609 C C . VAL A 1 196 ? 5.762 -6.784 5.626 1.00 97.44 196 VAL A C 1
ATOM 1611 O O . VAL A 1 196 ? 5.275 -5.897 4.928 1.00 97.44 196 VAL A O 1
ATOM 1614 N N . ASN A 1 197 ? 6.899 -7.408 5.345 1.00 96.69 197 ASN A N 1
ATOM 1615 C CA . ASN A 1 197 ? 7.691 -7.194 4.146 1.00 96.69 197 ASN A CA 1
ATOM 1616 C C . ASN A 1 197 ? 7.718 -8.467 3.322 1.00 96.69 197 ASN A C 1
ATOM 1618 O O . ASN A 1 197 ? 8.098 -9.525 3.820 1.00 96.69 197 ASN A O 1
ATOM 1622 N N . TYR A 1 198 ? 7.312 -8.352 2.068 1.00 96.75 198 TYR A N 1
ATOM 1623 C CA . TYR A 1 198 ? 7.388 -9.414 1.083 1.00 96.75 198 TYR A CA 1
ATOM 1624 C C . TYR A 1 198 ? 8.555 -9.110 0.158 1.00 96.75 198 TYR A C 1
ATOM 1626 O O . TYR A 1 198 ? 8.468 -8.207 -0.675 1.00 96.75 198 TYR A O 1
ATOM 1634 N N . TYR A 1 199 ? 9.645 -9.849 0.331 1.00 95.69 199 TYR A N 1
ATOM 1635 C CA . TYR A 1 199 ? 10.768 -9.833 -0.592 1.00 95.69 199 TYR A CA 1
ATOM 1636 C C . TYR A 1 199 ? 10.550 -10.886 -1.675 1.00 95.69 199 TYR A C 1
ATOM 1638 O O . TYR A 1 199 ? 10.206 -12.031 -1.383 1.00 95.69 199 TYR A O 1
ATOM 1646 N N . TRP A 1 200 ? 10.719 -10.478 -2.922 1.00 92.62 200 TRP A N 1
ATOM 1647 C CA . TRP A 1 200 ? 10.359 -11.244 -4.096 1.00 92.62 200 TRP A CA 1
ATOM 1648 C C . TRP A 1 200 ? 11.480 -11.118 -5.120 1.00 92.62 200 TRP A C 1
ATOM 1650 O O . TRP A 1 200 ? 11.491 -10.177 -5.924 1.00 92.62 200 TRP A O 1
ATOM 1660 N N . GLY A 1 201 ? 12.408 -12.078 -5.102 1.00 90.06 201 GLY A N 1
ATOM 1661 C CA . GLY A 1 201 ? 13.429 -12.163 -6.134 1.00 90.06 201 GLY A CA 1
ATOM 1662 C C . GLY A 1 201 ? 12.785 -12.184 -7.519 1.00 90.06 201 GLY A C 1
ATOM 1663 O O . GLY A 1 201 ? 11.646 -12.632 -7.684 1.00 90.06 201 GLY A O 1
ATOM 1664 N N . MET A 1 202 ? 13.450 -11.651 -8.535 1.00 86.50 202 MET A N 1
ATOM 1665 C CA . MET A 1 202 ? 12.879 -11.554 -9.883 1.00 86.50 202 MET A CA 1
ATOM 1666 C C . MET A 1 202 ? 12.494 -12.919 -10.458 1.00 86.50 202 MET A C 1
ATOM 1668 O O . MET A 1 202 ? 11.468 -13.022 -11.129 1.00 86.50 202 MET A O 1
ATOM 1672 N N . ASP A 1 203 ? 13.247 -13.962 -10.111 1.00 85.81 203 ASP A N 1
ATOM 1673 C CA . ASP A 1 203 ? 12.983 -15.344 -10.523 1.00 85.81 203 ASP A CA 1
ATOM 1674 C C . ASP A 1 203 ? 12.072 -16.112 -9.544 1.00 85.81 203 ASP A C 1
ATOM 1676 O O . ASP A 1 203 ? 11.681 -17.253 -9.805 1.00 85.81 203 ASP A O 1
ATOM 1680 N N . ASP A 1 204 ? 11.697 -15.494 -8.420 1.00 87.31 204 ASP A N 1
ATOM 1681 C CA . ASP A 1 204 ? 10.883 -16.134 -7.394 1.00 87.31 204 ASP A CA 1
ATOM 1682 C C . ASP A 1 204 ? 9.388 -16.077 -7.730 1.00 87.31 204 ASP A C 1
ATOM 1684 O O . ASP A 1 204 ? 8.816 -15.042 -8.086 1.00 87.31 204 ASP A O 1
ATOM 1688 N N . ILE A 1 205 ? 8.713 -17.208 -7.520 1.00 85.00 205 ILE A N 1
ATOM 1689 C CA . ILE A 1 205 ? 7.258 -17.338 -7.695 1.00 85.00 205 ILE A CA 1
ATOM 1690 C C . ILE A 1 205 ? 6.513 -16.957 -6.406 1.00 85.00 205 ILE A C 1
ATOM 1692 O O . ILE A 1 205 ? 5.390 -16.458 -6.455 1.00 85.00 205 ILE A O 1
ATOM 1696 N N . ILE A 1 206 ? 7.136 -17.163 -5.243 1.00 89.44 206 ILE A N 1
ATOM 1697 C CA . ILE A 1 206 ? 6.543 -16.940 -3.917 1.00 89.44 206 ILE A CA 1
ATOM 1698 C C . ILE A 1 206 ? 7.465 -16.004 -3.130 1.00 89.44 206 ILE A C 1
ATOM 1700 O O . ILE A 1 206 ? 8.664 -16.270 -3.091 1.00 89.44 206 ILE A O 1
ATOM 1704 N N . PRO A 1 207 ? 6.941 -14.947 -2.485 1.00 94.44 207 PRO A N 1
ATOM 1705 C CA . PRO A 1 207 ? 7.781 -14.037 -1.731 1.00 94.44 207 PRO A CA 1
ATOM 1706 C C . PRO A 1 207 ? 8.188 -14.645 -0.390 1.00 94.44 207 PRO A C 1
ATOM 1708 O O . PRO A 1 207 ? 7.417 -15.366 0.252 1.00 94.44 207 PRO A O 1
ATOM 1711 N N . THR A 1 208 ? 9.364 -14.257 0.085 1.00 95.00 208 THR A N 1
ATOM 1712 C CA . THR A 1 208 ? 9.759 -14.455 1.478 1.00 95.00 208 THR A CA 1
ATOM 1713 C C . THR A 1 208 ? 9.130 -13.355 2.326 1.00 95.00 208 THR A C 1
ATOM 1715 O O . THR A 1 208 ? 9.276 -12.169 2.029 1.00 95.00 208 THR A O 1
ATOM 1718 N N . ALA A 1 209 ? 8.392 -13.746 3.366 1.00 96.12 209 ALA A N 1
ATOM 1719 C CA . ALA A 1 209 ? 7.677 -12.819 4.234 1.00 96.12 209 ALA A CA 1
ATOM 1720 C C . ALA A 1 209 ? 8.416 -12.618 5.562 1.00 96.12 209 ALA A C 1
ATOM 1722 O O . ALA A 1 209 ? 8.659 -13.582 6.286 1.00 96.12 209 ALA A O 1
ATOM 1723 N N . HIS A 1 210 ? 8.675 -11.362 5.913 1.00 95.88 210 HIS A N 1
ATOM 1724 C CA . HIS A 1 210 ? 9.201 -10.958 7.215 1.00 95.88 210 HIS A CA 1
ATOM 1725 C C . HIS A 1 210 ? 8.137 -10.141 7.940 1.00 95.88 210 HIS A C 1
ATOM 1727 O O . HIS A 1 210 ? 7.718 -9.094 7.449 1.00 95.88 210 HIS A O 1
ATOM 1733 N N . VAL A 1 211 ? 7.669 -10.632 9.086 1.00 96.25 211 VAL A N 1
ATOM 1734 C CA . VAL A 1 211 ? 6.602 -10.008 9.880 1.00 96.25 211 VAL A CA 1
ATOM 1735 C C . VAL A 1 211 ? 7.134 -9.591 11.239 1.00 96.25 211 VAL A C 1
ATOM 1737 O O . VAL A 1 211 ? 7.969 -10.282 11.818 1.00 96.25 211 VAL A O 1
ATOM 1740 N N . GLY A 1 212 ? 6.598 -8.514 11.799 1.00 95.38 212 GLY A N 1
ATOM 1741 C CA . GLY A 1 212 ? 6.953 -8.136 13.159 1.00 95.38 212 GLY A CA 1
ATOM 1742 C C . GLY A 1 212 ? 6.042 -7.091 13.774 1.00 95.38 212 GLY A C 1
ATOM 1743 O O . GLY A 1 212 ? 5.036 -6.677 13.196 1.00 95.38 212 GLY A O 1
ATOM 1744 N N . PHE A 1 213 ? 6.415 -6.689 14.983 1.00 94.94 213 PHE A N 1
ATOM 1745 C CA . PHE A 1 213 ? 5.729 -5.671 15.769 1.00 94.94 213 PHE A CA 1
ATOM 1746 C C . PHE A 1 213 ? 6.538 -4.376 15.790 1.00 94.94 213 PHE A C 1
ATOM 1748 O O . PHE A 1 213 ? 7.759 -4.381 15.586 1.00 94.94 213 PHE A O 1
ATOM 1755 N N . LEU A 1 214 ? 5.836 -3.268 15.999 1.00 92.56 214 LEU A N 1
ATOM 1756 C CA . LEU A 1 214 ? 6.404 -1.935 16.075 1.00 92.56 214 LEU A CA 1
ATOM 1757 C C . LEU A 1 214 ? 6.216 -1.388 17.472 1.00 92.56 214 LEU A C 1
ATOM 1759 O O . LEU A 1 214 ? 5.145 -0.897 17.829 1.00 92.56 214 LEU A O 1
ATOM 1763 N N . ASP A 1 215 ? 7.311 -1.395 18.217 1.00 89.38 215 ASP A N 1
ATOM 1764 C CA . ASP A 1 215 ? 7.410 -0.619 19.436 1.00 89.38 215 ASP A CA 1
ATOM 1765 C C . ASP A 1 215 ? 7.597 0.859 19.101 1.00 89.38 215 ASP A C 1
ATOM 1767 O O . ASP A 1 215 ? 8.120 1.247 18.048 1.00 89.38 215 ASP A O 1
ATOM 1771 N N . GLN A 1 216 ? 7.163 1.709 20.021 1.00 85.62 216 GLN A N 1
ATOM 1772 C CA . GLN A 1 216 ? 7.445 3.128 19.916 1.00 85.62 216 GLN A CA 1
ATOM 1773 C C . GLN A 1 216 ? 8.923 3.390 20.131 1.00 85.62 216 GLN A C 1
ATOM 1775 O O . GLN A 1 216 ? 9.508 3.006 21.143 1.00 85.62 216 GLN A O 1
ATOM 1780 N N . HIS A 1 217 ? 9.502 4.113 19.183 1.00 85.06 217 HIS A N 1
ATOM 1781 C CA . HIS A 1 217 ? 10.865 4.580 19.300 1.00 85.06 217 HIS A CA 1
ATOM 1782 C C . HIS A 1 217 ? 10.917 5.921 20.048 1.00 85.06 217 HIS A C 1
ATOM 1784 O O . HIS A 1 217 ? 10.075 6.792 19.832 1.00 85.06 217 HIS A O 1
ATOM 1790 N N . SER A 1 218 ? 11.930 6.121 20.894 1.00 81.31 218 SER A N 1
ATOM 1791 C CA . SER A 1 218 ? 12.081 7.315 21.749 1.00 81.31 218 SER A CA 1
ATOM 1792 C C . SER A 1 218 ? 12.219 8.631 20.972 1.00 81.31 218 SER A C 1
ATOM 1794 O O . SER A 1 218 ? 11.899 9.699 21.488 1.00 81.31 218 SER A O 1
ATOM 1796 N N . SER A 1 219 ? 12.675 8.563 19.721 1.00 81.62 219 SER A N 1
ATOM 1797 C CA . SER A 1 219 ? 12.780 9.709 18.809 1.00 81.62 219 SER A CA 1
ATOM 1798 C C . SER A 1 219 ? 11.511 9.972 17.985 1.00 81.62 219 SER A C 1
ATOM 1800 O O . SER A 1 219 ? 11.497 10.887 17.160 1.00 81.62 219 SER A O 1
ATOM 1802 N N . CYS A 1 220 ? 10.442 9.197 18.187 1.00 78.56 220 CYS A N 1
ATOM 1803 C CA . CYS A 1 220 ? 9.169 9.373 17.497 1.00 78.56 220 CYS A CA 1
ATOM 1804 C C . CYS A 1 220 ? 8.161 10.148 18.352 1.00 78.56 220 CYS A C 1
ATOM 1806 O O . CYS A 1 220 ? 8.056 9.961 19.558 1.00 78.56 220 CYS A O 1
ATOM 1808 N N . PHE A 1 221 ? 7.348 10.982 17.699 1.00 71.19 221 PHE A N 1
ATOM 1809 C CA . PHE A 1 221 ? 6.289 11.766 18.353 1.00 71.19 221 PHE A CA 1
ATOM 1810 C C . PHE A 1 221 ? 4.921 11.065 18.365 1.00 71.19 221 PHE A C 1
ATOM 1812 O O . PHE A 1 221 ? 3.915 11.674 18.737 1.00 71.19 221 PHE A O 1
ATOM 1819 N N . CYS A 1 222 ? 4.850 9.813 17.903 1.00 73.69 222 CYS A N 1
ATOM 1820 C CA . CYS A 1 222 ? 3.614 9.043 17.934 1.00 73.69 222 CYS A CA 1
ATOM 1821 C C . CYS A 1 222 ? 3.266 8.665 19.373 1.00 73.69 222 CYS A C 1
ATOM 1823 O O . CYS A 1 222 ? 4.128 8.237 20.132 1.00 73.69 222 CYS A O 1
ATOM 1825 N N . ARG A 1 223 ? 1.996 8.834 19.745 1.00 57.12 223 ARG A N 1
ATOM 1826 C CA . ARG A 1 223 ? 1.490 8.448 21.062 1.00 57.12 223 ARG A CA 1
ATOM 1827 C C . ARG A 1 223 ? 0.913 7.043 20.962 1.00 57.12 223 ARG A C 1
ATOM 1829 O O . ARG A 1 223 ? -0.139 6.887 20.350 1.00 57.12 223 ARG A O 1
ATOM 1836 N N . GLY A 1 224 ? 1.552 6.067 21.587 1.00 50.62 224 GLY A N 1
ATOM 1837 C CA . GLY A 1 224 ? 0.907 4.808 21.937 1.00 50.62 224 GLY A CA 1
ATOM 1838 C C . GLY A 1 224 ? 1.212 4.443 23.385 1.00 50.62 224 GLY A C 1
ATOM 1839 O O . GLY A 1 224 ? 2.145 4.965 23.992 1.00 50.62 224 GLY A O 1
ATOM 1840 N N . VAL A 1 225 ? 0.428 3.555 23.974 1.00 39.25 225 VAL A N 1
ATOM 1841 C CA . VAL A 1 225 ? 0.692 3.075 25.336 1.00 39.25 225 VAL A CA 1
ATOM 1842 C C . VAL A 1 225 ? 1.535 1.806 25.227 1.00 39.25 225 VAL A C 1
ATOM 1844 O O . VAL A 1 225 ? 1.184 0.930 24.443 1.00 39.25 225 VAL A O 1
ATOM 1847 N N . HIS A 1 226 ? 2.647 1.724 25.967 1.00 36.69 226 HIS A N 1
ATOM 1848 C CA . HIS A 1 226 ? 3.452 0.503 26.061 1.00 36.69 226 HIS A CA 1
ATOM 1849 C C . HIS A 1 226 ? 2.565 -0.674 26.490 1.00 36.69 226 HIS A C 1
ATOM 1851 O O . HIS A 1 226 ? 1.834 -0.574 27.475 1.00 36.69 226 HIS A O 1
ATOM 1857 N N . HIS A 1 227 ? 2.626 -1.776 25.745 1.00 36.38 227 HIS A N 1
ATOM 1858 C CA . HIS A 1 227 ? 2.136 -3.060 26.224 1.00 36.38 227 HIS A CA 1
ATOM 1859 C C . HIS A 1 227 ? 3.248 -3.688 27.075 1.00 36.38 227 HIS A C 1
ATOM 1861 O O . HIS A 1 227 ? 4.257 -4.128 26.530 1.00 36.38 227 HIS A O 1
ATOM 1867 N N . GLU A 1 228 ? 3.076 -3.644 28.400 1.00 31.42 228 GLU A N 1
ATOM 1868 C CA . GLU A 1 228 ? 3.739 -4.563 29.341 1.00 31.42 228 GLU A CA 1
ATOM 1869 C C . GLU A 1 228 ? 3.121 -5.965 29.253 1.00 31.42 228 GLU A C 1
ATOM 1871 O O . GLU A 1 228 ? 1.883 -6.057 29.052 1.00 31.42 228 GLU A O 1
#

Organism: NCBI:txid1294265

Foldseek 3Di:
DVLVCLVVQPQEDEDDDADFDDPQCPLVDPDHPVRHRHTPVVRVVVVSCVVNVPHNYDYDNDPDPLSNLVPDQEAEDEDADPVVVCCCQPPVCVVRAHKYWYWYADQVSQKIKIFIDHLAFAGPVLVVVCCVVPPVNVVLVVVSVVQSVVDDQWDAPPVRDTHGDRPNVSSVVSVVVVVVQVVVCVVPVDGPFRMKMFGAHSPRPGTDIDTHGGHYDPPDPRHHDDDD

Secondary structure (DSSP, 8-state):
-HHHHHHTT-S-------PBPPGGGTTTSS--GGGTTSBHHHHHHHHHHHHTTTS-------SSHHHHHHH-SSEEE--SSHHHHHHIIIIISTT--S-EEEEEE-GGGSEEEEEEE-TTS--HHHHHHHHHH-HHHHHHHHHHHHHHHHS-SEEE-TT--EEE---HHHHHHHHHHHHHHHHHHHHHSS-S-SEEEEE--TT-SSPEEEEE--PPPTT---------